Protein AF-0000000085045846 (afdb_homodimer)

Solvent-accessible surface area (backbone atoms only — not comparable to full-atom values): 10739 Å² total; per-residue (Å²): 130,73,56,55,27,43,34,44,36,38,39,37,42,33,79,92,34,42,65,64,50,62,69,42,42,58,58,42,51,53,52,49,38,73,64,53,38,39,78,75,44,44,30,34,39,67,90,41,87,54,28,34,37,40,36,31,31,27,62,23,66,67,47,46,50,53,52,48,50,30,59,40,30,65,86,57,29,84,40,91,58,49,36,77,30,27,50,84,30,23,80,46,46,44,74,47,48,25,33,74,53,87,125,131,75,54,55,28,42,34,44,36,38,38,36,40,32,79,91,33,44,67,66,50,62,69,44,42,59,59,43,51,53,53,47,36,72,63,53,38,41,78,76,45,43,31,35,39,67,88,39,87,54,28,35,36,40,34,30,31,27,61,24,68,68,47,47,51,53,52,49,50,30,59,41,29,66,88,57,28,84,41,91,58,49,36,77,29,27,51,83,30,25,82,48,46,44,74,48,48,25,33,74,52,86,124

Sequence (206 aa):
MTQALDVFIEYKIHEKYVKPYEESMKKIKERVQEMGASDFEWYEAADQPNLYVEMFKVKDYAAYEKIKSLRQDESESLTKDFAAYVAGGSSKVHCWAFKRKMIMTQALDVFIEYKIHEKYVKPYEESMKKIKERVQEMGASDFEWYEAADQPNLYVEMFKVKDYAAYEKIKSLRQDESESLTKDFAAYVAGGSSKVHCWAFKRKMI

Foldseek 3Di:
DFAKKKKKKKFAFPPVCLVVVVVCVVLLVVLLVVLAWAPWDKDDDPVDPRMIMIITMHRHPVSQVVVLCQQLDQVNHSDVCNQVGTDVGSVRIDMDIGGDDDD/DFAKKKKKKKFAFDPVCLVVVVVCVVLLVVLLVVLAWAPWDKDDDPVDPRMIMIITMHRHPVSQVVVLCQQLDQVNHSDVCNQVGTDVGSVRIDMDIGGDDDD

Organism: Alkalihalophilus pseudofirmus (strain ATCC BAA-2126 / JCM 17055 / OF4) (NCBI:txid398511)

pLDDT: mean 91.65, std 9.3, range [49.12, 98.06]

Structure (mmCIF, N/CA/C/O backbone):
data_AF-0000000085045846-model_v1
#
loop_
_entity.id
_entity.type
_entity.pdbx_description
1 polymer 'Uncharacterized protein'
#
loop_
_atom_site.group_PDB
_atom_site.id
_atom_site.type_symbol
_atom_site.label_atom_id
_atom_site.label_alt_id
_atom_site.label_comp_id
_atom_site.label_asym_id
_atom_site.label_entity_id
_atom_site.label_seq_id
_atom_site.pdbx_PDB_ins_code
_atom_site.Cartn_x
_atom_site.Cartn_y
_atom_site.Cartn_z
_atom_site.occupancy
_atom_site.B_iso_or_equiv
_atom_site.auth_seq_id
_atom_site.auth_comp_id
_atom_site.auth_asym_id
_atom_site.auth_atom_id
_atom_site.pdbx_PDB_model_num
ATOM 1 N N . MET A 1 1 ? -22.812 -5.234 -8.352 1 49.12 1 MET A N 1
ATOM 2 C CA . MET A 1 1 ? -21.906 -4.59 -9.289 1 49.12 1 MET A CA 1
ATOM 3 C C . MET A 1 1 ? -20.469 -4.645 -8.773 1 49.12 1 MET A C 1
ATOM 5 O O . MET A 1 1 ? -20.203 -4.336 -7.609 1 49.12 1 MET A O 1
ATOM 9 N N . THR A 1 2 ? -19.656 -5.508 -9.336 1 67.69 2 THR A N 1
ATOM 10 C CA . THR A 1 2 ? -18.328 -5.824 -8.852 1 67.69 2 THR A CA 1
ATOM 11 C C . THR A 1 2 ? -17.422 -4.598 -8.922 1 67.69 2 THR A C 1
ATOM 13 O O . THR A 1 2 ? -17.438 -3.865 -9.914 1 67.69 2 THR A O 1
ATOM 16 N N . GLN A 1 3 ? -17.016 -4.113 -7.789 1 85 3 GLN A N 1
ATOM 17 C CA . GLN A 1 3 ? -16.203 -2.91 -7.758 1 85 3 GLN A CA 1
ATOM 18 C C . GLN A 1 3 ? -14.719 -3.252 -7.918 1 85 3 GLN A C 1
ATOM 20 O O . GLN A 1 3 ? -14.242 -4.234 -7.352 1 85 3 GLN A O 1
ATOM 25 N N . ALA A 1 4 ? -14.148 -2.557 -8.922 1 93.12 4 ALA A N 1
ATOM 26 C CA . ALA A 1 4 ? -12.703 -2.68 -9.117 1 93.12 4 ALA A CA 1
ATOM 27 C C . ALA A 1 4 ? -11.953 -2.426 -7.816 1 93.12 4 ALA A C 1
ATOM 29 O O . ALA A 1 4 ? -12.414 -1.661 -6.965 1 93.12 4 ALA A O 1
ATOM 30 N N . LEU A 1 5 ? -10.844 -3.295 -7.609 1 97.25 5 LEU A N 1
ATOM 31 C CA . LEU A 1 5 ? -10.062 -3.191 -6.383 1 97.25 5 LEU A CA 1
ATOM 32 C C . LEU A 1 5 ? -8.586 -2.971 -6.699 1 97.25 5 LEU A C 1
ATOM 34 O O . LEU A 1 5 ? -8.078 -3.477 -7.703 1 97.25 5 LEU A O 1
ATOM 38 N N . ASP A 1 6 ? -7.996 -2.207 -5.863 1 97.69 6 ASP A N 1
ATOM 39 C CA . ASP A 1 6 ? -6.535 -2.15 -5.855 1 97.69 6 ASP A CA 1
ATOM 40 C C . ASP A 1 6 ? -5.953 -3.133 -4.84 1 97.69 6 ASP A C 1
ATOM 42 O O . ASP A 1 6 ? -6.426 -3.213 -3.705 1 97.69 6 ASP A O 1
ATOM 46 N N . VAL A 1 7 ? -4.984 -3.842 -5.262 1 97.69 7 VAL A N 1
ATOM 47 C CA . VAL A 1 7 ? -4.422 -4.914 -4.445 1 97.69 7 VAL A CA 1
ATOM 48 C C . VAL A 1 7 ? -2.992 -4.562 -4.039 1 97.69 7 VAL A C 1
ATOM 50 O O . VAL A 1 7 ? -2.213 -4.066 -4.855 1 97.69 7 VAL A O 1
ATOM 53 N N . PHE A 1 8 ? -2.721 -4.801 -2.791 1 96.56 8 PHE A N 1
ATOM 54 C CA . PHE A 1 8 ? -1.396 -4.621 -2.205 1 96.56 8 PHE A CA 1
ATOM 55 C C . PHE A 1 8 ? -0.874 -5.934 -1.636 1 96.56 8 PHE A C 1
ATOM 57 O O . PHE A 1 8 ? -1.521 -6.551 -0.787 1 96.56 8 PHE A O 1
ATOM 64 N N . ILE A 1 9 ? 0.311 -6.41 -2.152 1 96.62 9 ILE A N 1
ATOM 65 C CA . ILE A 1 9 ? 0.943 -7.617 -1.63 1 96.62 9 ILE A CA 1
ATOM 66 C C . ILE A 1 9 ? 2.32 -7.273 -1.066 1 96.62 9 ILE A C 1
ATOM 68 O O . ILE A 1 9 ? 3.105 -6.574 -1.71 1 96.62 9 ILE A O 1
ATOM 72 N N . GLU A 1 10 ? 2.607 -7.742 0.093 1 96.75 10 GLU A N 1
ATOM 73 C CA . GLU A 1 10 ? 3.873 -7.465 0.766 1 96.75 10 GLU A CA 1
ATOM 74 C C . GLU A 1 10 ? 4.531 -8.75 1.25 1 96.75 10 GLU A C 1
ATOM 76 O O . GLU A 1 10 ? 3.869 -9.617 1.822 1 96.75 10 GLU A O 1
ATOM 81 N N . TYR A 1 11 ? 5.812 -8.883 1.007 1 96.75 11 TYR A N 1
ATOM 82 C CA . TYR A 1 11 ? 6.582 -10.031 1.473 1 96.75 11 TYR A CA 1
ATOM 83 C C . TYR A 1 11 ? 8.062 -9.695 1.551 1 96.75 11 TYR A C 1
ATOM 85 O O . TYR A 1 11 ? 8.539 -8.781 0.876 1 96.75 11 TYR A O 1
ATOM 93 N N . LYS A 1 12 ? 8.734 -10.492 2.379 1 97.5 12 LYS A N 1
ATOM 94 C CA . LYS A 1 12 ? 10.172 -10.328 2.535 1 97.5 12 LYS A CA 1
ATOM 95 C C . LYS A 1 12 ? 10.938 -11.469 1.859 1 97.5 12 LYS A C 1
ATOM 97 O O . LYS A 1 12 ? 10.555 -12.633 1.974 1 97.5 12 LYS A O 1
ATOM 102 N N . ILE A 1 13 ? 11.961 -11.07 1.13 1 97.25 13 ILE A N 1
ATOM 103 C CA . ILE A 1 13 ? 12.773 -12.055 0.418 1 97.25 13 ILE A CA 1
ATOM 104 C C . ILE A 1 13 ? 14.07 -12.312 1.187 1 97.25 13 ILE A C 1
ATOM 106 O O . ILE A 1 13 ? 14.703 -11.375 1.683 1 97.25 13 ILE A O 1
ATOM 110 N N . HIS A 1 14 ? 14.438 -13.578 1.3 1 97.12 14 HIS A N 1
ATOM 111 C CA . HIS A 1 14 ? 15.742 -13.906 1.851 1 97.12 14 HIS A CA 1
ATOM 112 C C . HIS A 1 14 ? 16.859 -13.234 1.061 1 97.12 14 HIS A C 1
ATOM 114 O O . HIS A 1 14 ? 16.844 -13.242 -0.172 1 97.12 14 HIS A O 1
ATOM 120 N N . GLU A 1 15 ? 17.781 -12.758 1.819 1 97.12 15 GLU A N 1
ATOM 121 C CA . GLU A 1 15 ? 18.875 -12.023 1.205 1 97.12 15 GLU A CA 1
ATOM 122 C C . GLU A 1 15 ? 19.578 -12.852 0.128 1 97.12 15 GLU A C 1
ATOM 124 O O . GLU A 1 15 ? 19.906 -12.344 -0.945 1 97.12 15 GLU A O 1
ATOM 129 N N . LYS A 1 16 ? 19.719 -14.125 0.387 1 96.69 16 LYS A N 1
ATOM 130 C CA . LYS A 1 16 ? 20.469 -14.992 -0.511 1 96.69 16 LYS A CA 1
ATOM 131 C C . LYS A 1 16 ? 19.688 -15.273 -1.789 1 96.69 16 LYS A C 1
ATOM 133 O O . LYS A 1 16 ? 20.25 -15.742 -2.779 1 96.69 16 LYS A O 1
ATOM 138 N N . TYR A 1 17 ? 18.438 -14.938 -1.807 1 96.38 17 TYR A N 1
ATOM 139 C CA . TYR A 1 17 ? 17.625 -15.289 -2.963 1 96.38 17 TYR A CA 1
ATOM 140 C C . TYR A 1 17 ? 17.141 -14.039 -3.691 1 96.38 17 TYR A C 1
ATOM 142 O O . TYR A 1 17 ? 16.328 -14.117 -4.609 1 96.38 17 TYR A O 1
ATOM 150 N N . VAL A 1 18 ? 17.672 -12.883 -3.342 1 96.5 18 VAL A N 1
ATOM 151 C CA . VAL A 1 18 ? 17.219 -11.625 -3.924 1 96.5 18 VAL A CA 1
ATOM 152 C C . VAL A 1 18 ? 17.438 -11.641 -5.434 1 96.5 18 VAL A C 1
ATOM 154 O O . VAL A 1 18 ? 16.531 -11.32 -6.207 1 96.5 18 VAL A O 1
ATOM 157 N N . LYS A 1 19 ? 18.562 -11.992 -5.852 1 96.12 19 LYS A N 1
ATOM 158 C CA . LYS A 1 19 ? 18.906 -11.953 -7.27 1 96.12 19 LYS A CA 1
ATOM 159 C C . LYS A 1 19 ? 18 -12.875 -8.086 1 96.12 19 LYS A C 1
ATOM 161 O O . LYS A 1 19 ? 17.344 -12.438 -9.016 1 96.12 19 LYS A O 1
ATOM 166 N N . PRO A 1 20 ? 17.922 -14.133 -7.734 1 94.75 20 PRO A N 1
ATOM 167 C CA . PRO A 1 20 ? 17.031 -14.984 -8.516 1 94.75 20 PRO A CA 1
ATOM 168 C C . PRO A 1 20 ? 15.562 -14.555 -8.43 1 94.75 20 PRO A C 1
ATOM 170 O O . PRO A 1 20 ? 14.812 -14.711 -9.398 1 94.75 20 PRO A O 1
ATOM 173 N N . TYR A 1 21 ? 15.125 -14.07 -7.312 1 95.5 21 TYR A N 1
ATOM 174 C CA . TYR A 1 21 ? 13.773 -13.555 -7.164 1 95.5 21 TYR A CA 1
ATOM 175 C C . TYR A 1 21 ? 13.516 -12.406 -8.141 1 95.5 21 TYR A C 1
ATOM 177 O O . TYR A 1 21 ? 12.539 -12.43 -8.891 1 95.5 21 TYR A O 1
ATOM 185 N N . GLU A 1 22 ? 14.43 -11.453 -8.117 1 96 22 GLU A N 1
ATOM 186 C CA . GLU A 1 22 ? 14.234 -10.289 -8.977 1 96 22 GLU A CA 1
ATOM 187 C C . GLU A 1 22 ? 14.25 -10.68 -10.453 1 96 22 GLU A C 1
ATOM 189 O O . GLU A 1 22 ? 13.531 -10.094 -11.266 1 96 22 GLU A O 1
ATOM 194 N N . GLU A 1 23 ? 14.977 -11.688 -10.789 1 94.25 23 GLU A N 1
ATOM 195 C CA . GLU A 1 23 ? 15.047 -12.172 -12.164 1 94.25 23 GLU A CA 1
ATOM 196 C C . GLU A 1 23 ? 13.75 -12.867 -12.57 1 94.25 23 GLU A C 1
ATOM 198 O O . GLU A 1 23 ? 13.445 -12.969 -13.758 1 94.25 23 GLU A O 1
ATOM 203 N N . SER A 1 24 ? 13.016 -13.273 -11.609 1 92.56 24 SER A N 1
ATOM 204 C CA . SER A 1 24 ? 11.797 -14.031 -11.883 1 92.56 24 SER A CA 1
ATOM 205 C C . SER A 1 24 ? 10.578 -13.109 -11.938 1 92.56 24 SER A C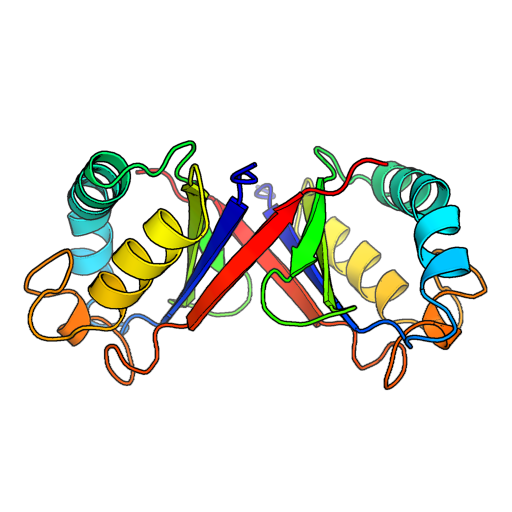 1
ATOM 207 O O . SER A 1 24 ? 9.477 -13.555 -12.273 1 92.56 24 SER A O 1
ATOM 209 N N . MET A 1 25 ? 10.781 -11.812 -11.711 1 94.12 25 MET A N 1
ATOM 210 C CA . MET A 1 25 ? 9.656 -10.898 -11.523 1 94.12 25 MET A CA 1
ATOM 211 C C . MET A 1 25 ? 8.898 -10.695 -12.836 1 94.12 25 MET A C 1
ATOM 213 O O . MET A 1 25 ? 7.68 -10.531 -12.828 1 94.12 25 MET A O 1
ATOM 217 N N . LYS A 1 26 ? 9.648 -10.703 -13.93 1 93.69 26 LYS A N 1
ATOM 218 C CA . LYS A 1 26 ? 8.969 -10.57 -15.219 1 93.69 26 LYS A CA 1
ATOM 219 C C . LYS A 1 26 ? 7.934 -11.672 -15.422 1 93.69 26 LYS A C 1
ATOM 221 O O . LYS A 1 26 ? 6.809 -11.398 -15.844 1 93.69 26 LYS A O 1
ATOM 226 N N . LYS A 1 27 ? 8.336 -12.836 -15.094 1 91.69 27 LYS A N 1
ATOM 227 C CA . LYS A 1 27 ? 7.434 -13.984 -15.211 1 91.69 27 LYS A CA 1
ATOM 228 C C . LYS A 1 27 ? 6.277 -13.875 -14.227 1 91.69 27 LYS A C 1
ATOM 230 O O . LYS A 1 27 ? 5.133 -14.188 -14.562 1 91.69 27 LYS A O 1
ATOM 235 N N . ILE A 1 28 ? 6.555 -13.461 -13.039 1 91.5 28 ILE A N 1
ATOM 236 C CA . ILE A 1 28 ? 5.535 -13.273 -12.016 1 91.5 28 ILE A CA 1
ATOM 237 C C . ILE A 1 28 ? 4.508 -12.25 -12.484 1 91.5 28 ILE A C 1
ATOM 239 O O . ILE A 1 28 ? 3.299 -12.484 -12.398 1 91.5 28 ILE A O 1
ATOM 243 N N . LYS A 1 29 ? 4.988 -11.148 -13.008 1 94.12 29 LYS A N 1
ATOM 244 C CA . LYS A 1 29 ? 4.117 -10.109 -13.539 1 94.12 29 LYS A CA 1
ATOM 245 C C . LYS A 1 29 ? 3.199 -10.656 -14.625 1 94.12 29 LYS A C 1
ATOM 247 O O . LYS A 1 29 ? 1.99 -10.414 -14.602 1 94.12 29 LYS A O 1
ATOM 252 N N . GLU A 1 30 ? 3.775 -11.375 -15.531 1 93.88 30 GLU A N 1
ATOM 253 C CA . GLU A 1 30 ? 3.006 -11.938 -16.641 1 93.88 30 GLU A CA 1
ATOM 254 C C . GLU A 1 30 ? 1.912 -12.875 -16.125 1 93.88 30 GLU A C 1
ATOM 256 O O . GLU A 1 30 ? 0.774 -12.82 -16.609 1 93.88 30 GLU A O 1
ATOM 261 N N . ARG A 1 31 ? 2.223 -13.656 -15.148 1 90.5 31 ARG A N 1
ATOM 262 C CA . ARG A 1 31 ? 1.27 -14.617 -14.609 1 90.5 31 ARG A CA 1
ATOM 263 C C . ARG A 1 31 ? 0.123 -13.914 -13.891 1 90.5 31 ARG A C 1
ATOM 265 O O . ARG A 1 31 ? -1.044 -14.266 -14.086 1 90.5 31 ARG A O 1
ATOM 272 N N . VAL A 1 32 ? 0.463 -12.984 -13.109 1 92.81 32 VAL A N 1
ATOM 273 C CA . VAL A 1 32 ? -0.537 -12.227 -12.367 1 92.81 32 VAL A CA 1
ATOM 274 C C . VAL A 1 32 ? -1.454 -11.484 -13.336 1 92.81 32 VAL A C 1
ATOM 276 O O . VAL A 1 32 ? -2.67 -11.438 -13.141 1 92.81 32 VAL A O 1
ATOM 279 N N . GLN A 1 33 ? -0.924 -10.93 -14.375 1 95.19 33 GLN A N 1
ATOM 280 C CA . GLN A 1 33 ? -1.704 -10.211 -15.383 1 95.19 33 GLN A CA 1
ATOM 281 C C . GLN A 1 33 ? -2.613 -11.164 -16.156 1 95.19 33 GLN A C 1
ATOM 283 O O . GLN A 1 33 ? -3.742 -10.812 -16.5 1 95.19 33 GLN A O 1
ATOM 288 N N . GLU A 1 34 ? -2.084 -12.367 -16.359 1 93.38 34 GLU A N 1
ATOM 289 C CA . GLU A 1 34 ? -2.9 -13.391 -17 1 93.38 34 GLU A CA 1
ATOM 290 C C . GLU A 1 34 ? -4.121 -13.734 -16.156 1 93.38 34 GLU A C 1
ATOM 292 O O . GLU A 1 34 ? -5.16 -14.133 -16.688 1 93.38 34 GLU A O 1
ATOM 297 N N . MET A 1 35 ? -3.998 -13.484 -14.922 1 92.88 35 MET A N 1
ATOM 298 C CA . MET A 1 35 ? -5.07 -13.812 -13.984 1 92.88 35 MET A CA 1
ATOM 299 C C . MET A 1 35 ? -6.043 -12.648 -13.844 1 92.88 35 MET A C 1
ATOM 301 O O . MET A 1 35 ? -6.957 -12.695 -13.016 1 92.88 35 MET A O 1
ATOM 305 N N . GLY A 1 36 ? -5.801 -11.578 -14.555 1 94.5 36 GLY A N 1
ATOM 306 C CA . GLY A 1 36 ? -6.781 -10.508 -14.594 1 94.5 36 GLY A CA 1
ATOM 307 C C . GLY A 1 36 ? -6.309 -9.242 -13.906 1 94.5 36 GLY A C 1
ATOM 308 O O . GLY A 1 36 ? -7.074 -8.289 -13.758 1 94.5 36 GLY A O 1
ATOM 309 N N . ALA A 1 37 ? -5.094 -9.227 -13.516 1 96.69 37 ALA A N 1
ATOM 310 C CA . ALA A 1 37 ? -4.559 -8.016 -12.898 1 96.69 37 ALA A CA 1
ATOM 311 C C . ALA A 1 37 ? -4.129 -7.004 -13.953 1 96.69 37 ALA A C 1
ATOM 313 O O . ALA A 1 37 ? -3.66 -7.383 -15.031 1 96.69 37 ALA A O 1
ATOM 314 N N . SER A 1 38 ? -4.355 -5.758 -13.68 1 97.75 38 SER A N 1
ATOM 315 C CA . SER A 1 38 ? -3.889 -4.664 -14.523 1 97.75 38 SER A CA 1
ATOM 316 C C . SER A 1 38 ? -3.096 -3.643 -13.719 1 97.75 38 SER A C 1
ATOM 318 O O . SER A 1 38 ? -3.148 -3.641 -12.484 1 97.75 38 SER A O 1
ATOM 320 N N . ASP A 1 39 ? -2.227 -2.844 -14.414 1 96.62 39 ASP A N 1
ATOM 321 C CA . ASP A 1 39 ? -1.462 -1.758 -13.805 1 96.62 39 ASP A CA 1
ATOM 322 C C . ASP A 1 39 ? -0.523 -2.285 -12.727 1 96.62 39 ASP A C 1
ATOM 324 O O . ASP A 1 39 ? -0.499 -1.762 -11.609 1 96.62 39 ASP A O 1
ATOM 328 N N . PHE A 1 40 ? 0.208 -3.279 -13.102 1 97.38 40 PHE A N 1
ATOM 329 C CA . PHE A 1 40 ? 1.108 -3.941 -12.172 1 97.38 40 PHE A CA 1
ATOM 330 C C . PHE A 1 40 ? 2.311 -3.061 -11.852 1 97.38 40 PHE A C 1
ATOM 332 O O . PHE A 1 40 ? 2.996 -2.59 -12.766 1 97.38 40 PHE A O 1
ATOM 339 N N . GLU A 1 41 ? 2.529 -2.771 -10.617 1 97.12 41 GLU A N 1
ATOM 340 C CA . GLU A 1 41 ? 3.691 -2.037 -10.125 1 97.12 41 GLU A CA 1
ATOM 341 C C . GLU A 1 41 ? 4.441 -2.842 -9.062 1 97.12 41 GLU A C 1
ATOM 343 O O . GLU A 1 41 ? 3.834 -3.613 -8.32 1 97.12 41 GLU A O 1
ATOM 348 N N . TRP A 1 42 ? 5.707 -2.633 -9.047 1 97.62 42 TRP A N 1
ATOM 349 C CA . TRP A 1 42 ? 6.613 -3.404 -8.203 1 97.62 42 TRP A CA 1
ATOM 350 C C . TRP A 1 42 ? 7.578 -2.486 -7.457 1 97.62 42 TRP A C 1
ATOM 352 O O . TRP A 1 42 ? 8.141 -1.56 -8.047 1 97.62 42 TRP A O 1
ATOM 362 N N . TYR A 1 43 ? 7.656 -2.734 -6.086 1 97.62 43 TYR A N 1
ATOM 363 C CA . TYR A 1 43 ? 8.414 -1.814 -5.242 1 97.62 43 TYR A CA 1
ATOM 364 C C . TYR A 1 43 ? 9.281 -2.574 -4.246 1 97.62 43 TYR A C 1
ATOM 366 O O . TYR A 1 43 ? 9.055 -3.762 -4 1 97.62 43 TYR A O 1
ATOM 374 N N . GLU A 1 44 ? 10.242 -1.891 -3.789 1 97.25 44 GLU A N 1
ATOM 375 C CA . GLU A 1 44 ? 10.984 -2.277 -2.592 1 97.25 44 GLU A CA 1
ATOM 376 C C . GLU A 1 44 ? 10.859 -1.219 -1.499 1 97.25 44 GLU A C 1
ATOM 378 O O . GLU A 1 44 ? 10.93 -0.02 -1.776 1 97.25 44 GLU A O 1
ATOM 383 N N . ALA A 1 45 ? 10.68 -1.68 -0.276 1 96.25 45 ALA A N 1
ATOM 384 C CA . ALA A 1 45 ? 10.555 -0.75 0.844 1 96.25 45 ALA A CA 1
ATOM 385 C C . ALA A 1 45 ? 11.812 0.104 0.99 1 96.25 45 ALA A C 1
ATOM 387 O O . ALA A 1 45 ? 12.93 -0.397 0.844 1 96.25 45 ALA A O 1
ATOM 388 N N . ALA A 1 46 ? 11.578 1.378 1.276 1 94.44 46 ALA A N 1
ATOM 389 C CA . ALA A 1 46 ? 12.695 2.316 1.359 1 94.44 46 ALA A CA 1
ATOM 390 C C . ALA A 1 46 ? 13.523 2.074 2.619 1 94.44 46 ALA A C 1
ATOM 392 O O . ALA A 1 46 ? 14.742 2.238 2.607 1 94.44 46 ALA A O 1
ATOM 393 N N . ASP A 1 47 ? 12.82 1.618 3.729 1 91.88 47 ASP A N 1
ATOM 394 C CA . ASP A 1 47 ? 13.508 1.561 5.016 1 91.88 47 ASP A CA 1
ATOM 395 C C . ASP A 1 47 ? 13.734 0.116 5.453 1 91.88 47 ASP A C 1
ATOM 397 O O . ASP A 1 47 ? 14.289 -0.134 6.527 1 91.88 47 ASP A O 1
ATOM 401 N N . GLN A 1 48 ? 13.266 -0.873 4.688 1 93.12 48 GLN A N 1
ATOM 402 C CA . GLN A 1 48 ? 13.422 -2.285 5.016 1 93.12 48 GLN A CA 1
ATOM 403 C C . GLN A 1 48 ? 13.969 -3.068 3.83 1 93.12 48 GLN A C 1
ATOM 405 O O . GLN A 1 48 ? 13.219 -3.457 2.932 1 93.12 48 GLN A O 1
ATOM 410 N N . PRO A 1 49 ? 15.227 -3.396 3.932 1 94.56 49 PRO A N 1
ATOM 411 C CA . PRO A 1 49 ? 15.828 -4.117 2.811 1 94.56 49 PRO A CA 1
ATOM 412 C C . PRO A 1 49 ? 15.141 -5.453 2.529 1 94.56 49 PRO A C 1
ATOM 414 O O . PRO A 1 49 ? 14.75 -6.16 3.461 1 94.56 49 PRO A O 1
ATOM 417 N N . ASN A 1 50 ? 14.867 -5.77 1.355 1 97.31 50 ASN A N 1
ATOM 418 C CA . ASN A 1 50 ? 14.375 -7.039 0.834 1 97.31 50 ASN A CA 1
ATOM 419 C C . ASN A 1 50 ? 12.883 -7.219 1.111 1 97.31 50 ASN A C 1
ATOM 421 O O . ASN A 1 50 ? 12.352 -8.32 0.972 1 97.31 50 ASN A O 1
ATOM 425 N N . LEU A 1 51 ? 12.312 -6.152 1.584 1 97.94 51 LEU A N 1
ATOM 426 C CA . LEU A 1 51 ? 10.859 -6.133 1.652 1 97.94 51 LEU A CA 1
ATOM 427 C C . LEU A 1 51 ? 10.258 -5.59 0.358 1 97.94 51 LEU A C 1
ATOM 429 O O . LEU A 1 51 ? 10.508 -4.438 -0.011 1 97.94 51 LEU A O 1
ATOM 433 N N . TYR A 1 52 ? 9.453 -6.426 -0.306 1 97.88 52 TYR A N 1
ATOM 434 C CA . TYR A 1 52 ? 8.898 -6.07 -1.606 1 97.88 52 TYR A CA 1
ATOM 435 C C . TYR A 1 52 ? 7.383 -5.926 -1.528 1 97.88 52 TYR A C 1
ATOM 437 O O . TYR A 1 52 ? 6.734 -6.543 -0.681 1 97.88 52 TYR A O 1
ATOM 445 N N . VAL A 1 53 ? 6.98 -5.074 -2.441 1 97.19 53 VAL A N 1
ATOM 446 C CA . VAL A 1 53 ? 5.547 -4.824 -2.543 1 97.19 53 VAL A CA 1
ATOM 447 C C . VAL A 1 53 ? 5.109 -4.895 -4.004 1 97.19 53 VAL A C 1
ATOM 449 O O . VAL A 1 53 ? 5.805 -4.387 -4.891 1 97.19 53 VAL A O 1
ATOM 452 N N . GLU A 1 54 ? 4.012 -5.52 -4.199 1 96.94 54 GLU A N 1
ATOM 453 C CA . GLU A 1 54 ? 3.328 -5.531 -5.488 1 96.94 54 GLU A CA 1
ATOM 454 C C . GLU A 1 54 ? 1.991 -4.801 -5.41 1 96.94 54 GLU A C 1
ATOM 456 O O . GLU A 1 54 ? 1.245 -4.961 -4.441 1 96.94 54 GLU A O 1
ATOM 461 N N . MET A 1 55 ? 1.771 -4.008 -6.453 1 97 55 MET A N 1
ATOM 462 C CA . MET A 1 55 ? 0.485 -3.32 -6.543 1 97 55 MET A CA 1
ATOM 463 C C . MET A 1 55 ? -0.14 -3.51 -7.922 1 97 55 MET A C 1
ATOM 465 O O . MET A 1 55 ? 0.543 -3.387 -8.938 1 97 55 MET A O 1
ATOM 469 N N . PHE A 1 56 ? -1.452 -3.789 -7.949 1 98.06 56 PHE A N 1
ATOM 470 C CA . PHE A 1 56 ? -2.164 -3.936 -9.211 1 98.06 56 PHE A CA 1
ATOM 471 C C . PHE A 1 56 ? -3.67 -3.814 -9.008 1 98.06 56 PHE A C 1
ATOM 473 O O . PHE A 1 56 ? -4.137 -3.686 -7.871 1 98.06 56 PHE A O 1
ATOM 480 N N . LYS A 1 57 ? -4.344 -3.805 -10.102 1 97.88 57 LYS A N 1
ATOM 481 C CA . LYS A 1 57 ? -5.801 -3.684 -10.062 1 97.88 57 LYS A CA 1
ATOM 482 C C . LYS A 1 57 ? -6.473 -4.973 -10.523 1 97.88 57 LYS A C 1
ATOM 484 O O . LYS A 1 57 ? -5.961 -5.668 -11.398 1 97.88 57 LYS A O 1
ATOM 489 N N . VAL A 1 58 ? -7.555 -5.281 -9.906 1 97.81 58 VAL A N 1
ATOM 490 C CA . VAL A 1 58 ? -8.383 -6.398 -10.344 1 97.81 58 VAL A CA 1
ATOM 491 C C . VAL A 1 58 ? -9.828 -5.934 -10.523 1 97.81 58 VAL A C 1
ATOM 493 O O . VAL A 1 58 ? -10.227 -4.906 -9.969 1 97.81 58 VAL A O 1
ATOM 496 N N . LYS A 1 59 ? -10.531 -6.719 -11.258 1 96.12 59 LYS A N 1
ATOM 497 C CA . LYS A 1 59 ? -11.875 -6.305 -11.641 1 96.12 59 LYS A CA 1
ATOM 498 C C . LYS A 1 59 ? -12.859 -6.488 -10.492 1 96.12 59 LYS A C 1
ATOM 500 O O . LYS A 1 59 ? -13.891 -5.812 -10.43 1 96.12 59 LYS A O 1
ATOM 505 N N . ASP A 1 60 ? -12.57 -7.488 -9.594 1 95.44 60 ASP A N 1
ATOM 506 C CA . ASP A 1 60 ? -13.484 -7.754 -8.492 1 95.44 60 ASP A CA 1
ATOM 507 C C . ASP A 1 60 ? -12.805 -8.562 -7.391 1 95.44 60 ASP A C 1
ATOM 509 O O . ASP A 1 60 ? -11.625 -8.906 -7.508 1 95.44 60 ASP A O 1
ATOM 513 N N . TYR A 1 61 ? -13.602 -8.773 -6.324 1 94.88 61 TYR A N 1
ATOM 514 C CA . TYR A 1 61 ? -13.07 -9.445 -5.145 1 94.88 61 TYR A CA 1
ATOM 515 C C . TYR A 1 61 ? -12.711 -10.891 -5.457 1 94.88 61 TYR A C 1
ATOM 517 O O . TYR A 1 61 ? -11.75 -11.438 -4.906 1 94.88 61 TYR A O 1
ATOM 525 N N . ALA A 1 62 ? -13.5 -11.539 -6.32 1 94.69 62 ALA A N 1
ATOM 526 C CA . ALA A 1 62 ? -13.211 -12.922 -6.695 1 94.69 62 ALA A CA 1
ATOM 527 C C . ALA A 1 62 ? -11.836 -13.039 -7.348 1 94.69 62 ALA A C 1
ATOM 529 O O . ALA A 1 62 ? -11.078 -13.961 -7.047 1 94.69 62 ALA A O 1
ATOM 530 N N . ALA A 1 63 ? -11.539 -12.133 -8.219 1 95.06 63 ALA A N 1
ATOM 531 C CA . ALA A 1 63 ? -10.227 -12.102 -8.859 1 95.06 63 ALA A CA 1
ATOM 532 C C . ALA A 1 63 ? -9.117 -11.906 -7.836 1 95.06 63 ALA A C 1
ATOM 534 O O . ALA A 1 63 ? -8.07 -12.562 -7.906 1 95.06 63 ALA A O 1
ATOM 535 N N . TYR A 1 64 ? -9.328 -11.055 -6.887 1 96.12 64 TYR A N 1
ATOM 536 C CA . TYR A 1 64 ? -8.383 -10.812 -5.801 1 96.12 64 TYR A CA 1
ATOM 537 C C . TYR A 1 64 ? -8.125 -12.094 -5.012 1 96.12 64 TYR A C 1
ATOM 539 O O . TYR A 1 64 ? -6.969 -12.461 -4.777 1 96.12 64 TYR A O 1
ATOM 547 N N . GLU A 1 65 ? -9.211 -12.758 -4.676 1 94.31 65 GLU A N 1
ATOM 548 C CA . GLU A 1 65 ? -9.086 -13.969 -3.869 1 94.31 65 GLU A CA 1
ATOM 549 C C . GLU A 1 65 ? -8.305 -15.047 -4.609 1 94.31 65 GLU A C 1
ATOM 551 O O . GLU A 1 65 ? -7.535 -15.797 -3.996 1 94.31 65 GLU A O 1
ATOM 556 N N . LYS A 1 66 ? -8.484 -15.141 -5.836 1 92.69 66 LYS A N 1
ATOM 557 C CA . LYS A 1 66 ? -7.762 -16.125 -6.648 1 92.69 66 LYS A CA 1
ATOM 558 C C . LYS A 1 66 ? -6.262 -15.844 -6.629 1 92.69 66 LYS A C 1
ATOM 560 O O . LYS A 1 66 ? -5.461 -16.766 -6.41 1 92.69 66 LYS A O 1
ATOM 565 N N . ILE A 1 67 ? -5.93 -14.633 -6.828 1 93.44 67 ILE A N 1
ATOM 566 C CA . ILE A 1 67 ? -4.52 -14.266 -6.867 1 93.44 67 ILE A CA 1
ATOM 567 C C . ILE A 1 67 ? -3.906 -14.422 -5.477 1 93.44 67 ILE A C 1
ATOM 569 O O . ILE A 1 67 ? -2.791 -14.93 -5.336 1 93.44 67 ILE A O 1
ATOM 573 N N . LYS A 1 68 ? -4.625 -13.969 -4.469 1 93.06 68 LYS A N 1
ATOM 574 C CA . LYS A 1 68 ? -4.18 -14.117 -3.086 1 93.06 68 LYS A CA 1
ATOM 575 C C . LYS A 1 68 ? -3.883 -15.578 -2.762 1 93.06 68 LYS A C 1
ATOM 577 O O . LYS A 1 68 ? -2.836 -15.898 -2.193 1 93.06 68 LYS A O 1
ATOM 582 N N . SER A 1 69 ? -4.812 -16.406 -3.135 1 91.19 69 SER A N 1
ATOM 583 C CA . SER A 1 69 ? -4.656 -17.828 -2.857 1 91.19 69 SER A CA 1
ATOM 584 C C . SER A 1 69 ? -3.412 -18.391 -3.535 1 91.19 69 SER A C 1
ATOM 586 O O . SER A 1 69 ? -2.676 -19.188 -2.936 1 91.19 69 SER A O 1
ATOM 588 N N . LEU A 1 70 ? -3.111 -17.953 -4.66 1 87.06 70 LEU A N 1
ATOM 589 C CA . LEU A 1 70 ? -1.955 -18.422 -5.414 1 87.06 70 LEU A CA 1
ATOM 590 C C . LEU A 1 70 ? -0.657 -17.938 -4.781 1 87.06 70 LEU A C 1
ATOM 592 O O . LEU A 1 70 ? 0.333 -18.672 -4.734 1 87.06 70 LEU A O 1
ATOM 596 N N . ARG A 1 71 ? -0.684 -16.734 -4.277 1 89.56 71 ARG A N 1
ATOM 597 C CA . ARG A 1 71 ? 0.512 -16.141 -3.68 1 89.56 71 ARG A CA 1
ATOM 598 C C . ARG A 1 71 ? 0.815 -16.781 -2.328 1 89.56 71 ARG A C 1
ATOM 600 O O . ARG A 1 71 ? 1.979 -16.906 -1.941 1 89.56 71 ARG A O 1
ATOM 607 N N . GLN A 1 72 ? -0.18 -17.234 -1.677 1 89.12 72 GLN A N 1
ATOM 608 C CA . GLN A 1 72 ? -0.006 -17.766 -0.327 1 89.12 72 GLN A CA 1
ATOM 609 C C . GLN A 1 72 ? 0.113 -19.281 -0.34 1 89.12 7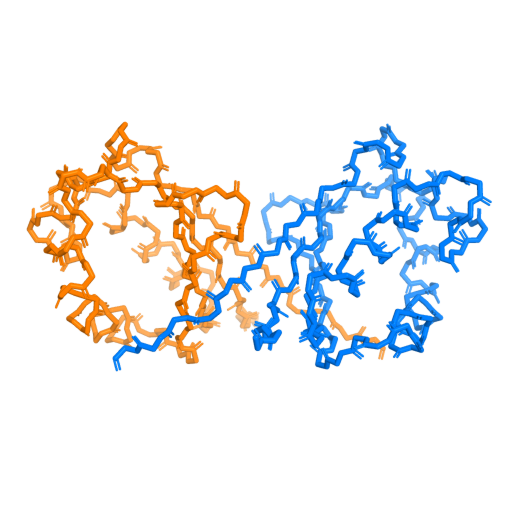2 GLN A C 1
ATOM 611 O O . GLN A 1 72 ? 0.436 -19.906 0.68 1 89.12 72 GLN A O 1
ATOM 616 N N . ASP A 1 73 ? -0.178 -19.828 -1.549 1 80.62 73 ASP A N 1
ATOM 617 C CA . ASP A 1 73 ? -0.103 -21.281 -1.67 1 80.62 73 ASP A CA 1
ATOM 618 C C . ASP A 1 73 ? 1.315 -21.734 -2.014 1 80.62 73 ASP A C 1
ATOM 620 O O . ASP A 1 73 ? 1.875 -21.312 -3.031 1 80.62 73 ASP A O 1
ATOM 624 N N . GLU A 1 74 ? 1.866 -22.594 -1.291 1 71.88 74 GLU A N 1
ATOM 625 C CA . GLU A 1 74 ? 3.227 -23.094 -1.475 1 71.88 74 GLU A CA 1
ATOM 626 C C . GLU A 1 74 ? 3.316 -24.016 -2.688 1 71.88 74 GLU A C 1
ATOM 628 O O . GLU A 1 74 ? 4.359 -24.094 -3.34 1 71.88 74 GLU A O 1
ATOM 633 N N . SER A 1 75 ? 2.266 -24.672 -2.883 1 66.19 75 SER A N 1
ATOM 634 C CA . SER A 1 75 ? 2.277 -25.719 -3.898 1 66.19 75 SER A CA 1
ATOM 635 C C . SER A 1 75 ? 2.021 -25.141 -5.289 1 66.19 75 SER A C 1
ATOM 637 O O . SER A 1 75 ? 2.496 -25.688 -6.289 1 66.19 75 SER A O 1
ATOM 639 N N . GLU A 1 76 ? 1.296 -24.141 -5.363 1 60.91 76 GLU A N 1
ATOM 640 C CA . GLU A 1 76 ? 0.922 -23.547 -6.641 1 60.91 76 GLU A CA 1
ATOM 641 C C . GLU A 1 76 ? 1.541 -22.156 -6.793 1 60.91 76 GLU A C 1
ATOM 643 O O . GLU A 1 76 ? 0.929 -21.266 -7.379 1 60.91 76 GLU A O 1
ATOM 648 N N . SER A 1 77 ? 2.719 -22.016 -6.371 1 61.16 77 SER A N 1
ATOM 649 C CA . SER A 1 77 ? 3.293 -20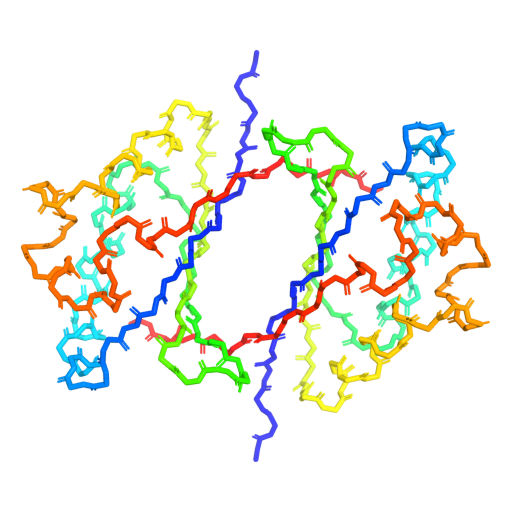.672 -6.398 1 61.16 77 SER A CA 1
ATOM 650 C C . SER A 1 77 ? 3.391 -20.141 -7.824 1 61.16 77 SER A C 1
ATOM 652 O O . SER A 1 77 ? 3.391 -20.922 -8.781 1 61.16 77 SER A O 1
ATOM 654 N N . LEU A 1 78 ? 3.123 -18.844 -8.023 1 63.41 78 LEU A N 1
ATOM 655 C CA . LEU A 1 78 ? 3.201 -18.219 -9.328 1 63.41 78 LEU A CA 1
ATOM 656 C C . LEU A 1 78 ? 4.438 -18.688 -10.086 1 63.41 78 LEU A C 1
ATOM 658 O O . LEU A 1 78 ? 4.406 -18.828 -11.312 1 63.41 78 LEU A O 1
ATOM 662 N N . THR A 1 79 ? 5.453 -18.922 -9.156 1 66.88 79 THR A N 1
ATOM 663 C CA . THR A 1 79 ? 6.652 -19.547 -9.703 1 66.88 79 THR A CA 1
ATOM 664 C C . THR A 1 79 ? 7.176 -20.625 -8.75 1 66.88 79 THR A C 1
ATOM 666 O O . THR A 1 79 ? 6.898 -20.594 -7.551 1 66.88 79 THR A O 1
ATOM 669 N N . LYS A 1 80 ? 7.656 -21.625 -9.25 1 69.81 80 LYS A N 1
ATOM 670 C CA . LYS A 1 80 ? 8.102 -22.812 -8.508 1 69.81 80 LYS A CA 1
ATOM 671 C C . LYS A 1 80 ? 8.977 -22.422 -7.32 1 69.81 80 LYS A C 1
ATOM 673 O O . LYS A 1 80 ? 8.875 -23.016 -6.246 1 69.81 80 LYS A O 1
ATOM 678 N N . ASP A 1 81 ? 9.672 -21.344 -7.363 1 83.06 81 ASP A N 1
ATOM 679 C CA . ASP A 1 81 ? 10.703 -21.094 -6.355 1 83.06 81 ASP A CA 1
ATOM 680 C C . ASP A 1 81 ? 10.328 -19.906 -5.477 1 83.06 81 ASP A C 1
ATOM 682 O O . ASP A 1 81 ? 11.047 -19.578 -4.531 1 83.06 81 ASP A O 1
ATOM 686 N N . PHE A 1 82 ? 9.148 -19.422 -5.668 1 87.88 82 PHE A N 1
ATOM 687 C CA . PHE A 1 82 ? 8.805 -18.203 -4.957 1 87.88 82 PHE A CA 1
ATOM 688 C C . PHE A 1 82 ? 8.703 -18.453 -3.457 1 87.88 82 PHE A C 1
ATOM 690 O O . PHE A 1 82 ? 9.25 -17.703 -2.652 1 87.88 82 PHE A O 1
ATOM 697 N N . ALA A 1 83 ? 8.055 -19.5 -3.121 1 87.81 83 ALA A N 1
ATOM 698 C CA . ALA A 1 83 ? 7.855 -19.812 -1.709 1 87.81 83 ALA A CA 1
ATOM 699 C C . ALA A 1 83 ? 9.188 -19.984 -0.988 1 87.81 83 ALA A C 1
ATOM 701 O O . ALA A 1 83 ? 9.328 -19.594 0.174 1 87.81 83 ALA A O 1
ATOM 702 N N . ALA A 1 84 ? 10.086 -20.5 -1.687 1 89.88 84 ALA A N 1
ATOM 703 C CA . ALA A 1 84 ? 11.406 -20.734 -1.107 1 89.88 84 ALA A CA 1
ATOM 704 C C . ALA A 1 84 ? 12.156 -19.422 -0.911 1 89.88 84 ALA A C 1
ATOM 706 O O . ALA A 1 84 ? 13.023 -19.312 -0.04 1 89.88 84 ALA A O 1
ATOM 707 N N . TYR A 1 85 ? 11.82 -18.406 -1.723 1 94 85 TYR A N 1
ATOM 708 C CA . TYR A 1 85 ? 12.508 -17.125 -1.673 1 94 85 TYR A CA 1
ATOM 709 C C . TYR A 1 85 ? 12 -16.281 -0.512 1 94 85 TYR A C 1
ATOM 711 O O . TYR A 1 85 ? 12.734 -15.438 0.021 1 94 85 TYR A O 1
ATOM 719 N N . VAL A 1 86 ? 10.766 -16.547 -0.09 1 94.69 86 VAL A N 1
ATOM 720 C CA . VAL A 1 86 ? 10.102 -15.688 0.885 1 94.69 86 VAL A CA 1
ATOM 721 C C . VAL A 1 86 ? 10.57 -16.047 2.293 1 94.69 86 VAL A C 1
ATOM 723 O O . VAL A 1 86 ? 10.492 -17.203 2.701 1 94.69 86 VAL A O 1
ATOM 726 N N . ALA A 1 87 ? 11.078 -15.016 2.998 1 95.81 87 ALA A N 1
ATOM 727 C CA . ALA A 1 87 ? 11.43 -15.203 4.402 1 95.81 87 ALA A CA 1
ATOM 728 C C . ALA A 1 87 ? 10.195 -15.516 5.242 1 95.81 87 ALA A C 1
ATOM 730 O O . ALA A 1 87 ? 9.258 -14.711 5.305 1 95.81 87 ALA A O 1
ATOM 731 N N . GLY A 1 88 ? 10.164 -16.734 5.887 1 92.75 88 GLY A N 1
ATOM 732 C CA . GLY A 1 88 ? 9.023 -17.141 6.691 1 92.75 88 GLY A CA 1
ATOM 733 C C . GLY A 1 88 ? 8.016 -17.969 5.918 1 92.75 88 GLY A C 1
ATOM 734 O O . GLY A 1 88 ? 7.039 -18.453 6.492 1 92.75 88 GLY A O 1
ATOM 735 N N . GLY A 1 89 ? 8.258 -18.109 4.602 1 89.75 89 GLY A N 1
ATOM 736 C CA . GLY A 1 89 ? 7.375 -18.922 3.783 1 89.75 89 GLY A CA 1
ATOM 737 C C . GLY A 1 89 ? 6.176 -18.156 3.256 1 89.75 89 GLY A C 1
ATOM 738 O O . GLY A 1 89 ? 6.02 -16.969 3.539 1 89.75 89 GLY A O 1
ATOM 739 N N . SER A 1 90 ? 5.336 -18.812 2.479 1 88 90 SER A N 1
ATOM 740 C CA . SER A 1 90 ? 4.215 -18.188 1.781 1 88 90 SER A CA 1
ATOM 741 C C . SER A 1 90 ? 3.184 -17.641 2.766 1 88 90 SER A C 1
ATOM 743 O O . SER A 1 90 ? 2.41 -16.734 2.43 1 88 90 SER A O 1
ATOM 745 N N . SER A 1 91 ? 3.195 -18.188 3.943 1 88.06 91 SER A N 1
ATOM 746 C CA . SER A 1 91 ? 2.266 -17.719 4.961 1 88.06 91 SER A CA 1
ATOM 747 C C . SER A 1 91 ? 2.617 -16.297 5.41 1 88.06 91 SER A C 1
ATOM 749 O O . SER A 1 91 ? 1.814 -15.633 6.07 1 88.06 91 SER A O 1
ATOM 751 N N . LYS A 1 92 ? 3.76 -15.867 4.988 1 93.19 92 LYS A N 1
ATOM 752 C CA . LYS A 1 92 ? 4.199 -14.523 5.375 1 93.19 92 LYS A CA 1
ATOM 753 C C . LYS A 1 92 ? 3.984 -13.531 4.238 1 93.19 92 LYS A C 1
ATOM 755 O O . LYS A 1 92 ? 4.465 -12.398 4.305 1 93.19 92 LYS A O 1
ATOM 760 N N . VAL A 1 93 ? 3.293 -14.016 3.227 1 94.38 93 VAL A N 1
ATOM 761 C CA . VAL A 1 93 ? 2.85 -13.109 2.174 1 94.38 93 VAL A CA 1
ATOM 762 C C . VAL A 1 93 ? 1.55 -12.43 2.592 1 94.38 93 VAL A C 1
ATOM 764 O O . VAL A 1 93 ? 0.52 -13.086 2.75 1 94.38 93 VAL A O 1
ATOM 767 N N . HIS A 1 94 ? 1.607 -11.148 2.758 1 95 94 HIS A N 1
ATOM 768 C CA . HIS A 1 94 ? 0.437 -10.391 3.188 1 95 94 HIS A CA 1
ATOM 769 C C . HIS A 1 94 ? -0.264 -9.734 2.002 1 95 94 HIS A C 1
ATOM 771 O O . HIS A 1 94 ? 0.383 -9.102 1.163 1 95 94 HIS A O 1
ATOM 777 N N . CYS A 1 95 ? -1.521 -9.945 1.951 1 96.25 95 CYS A N 1
ATOM 778 C CA . CYS A 1 95 ? -2.316 -9.43 0.841 1 96.25 95 CYS A CA 1
ATOM 779 C C . CYS A 1 95 ? -3.49 -8.602 1.348 1 96.25 95 CYS A C 1
ATOM 781 O O . CYS A 1 95 ? -4.207 -9.023 2.256 1 96.25 95 CYS A O 1
ATOM 783 N N . TRP A 1 96 ? -3.674 -7.473 0.663 1 95.44 96 TRP A N 1
ATOM 784 C CA . TRP A 1 96 ? -4.793 -6.598 0.982 1 95.44 96 TRP A CA 1
ATOM 785 C C . TRP A 1 96 ? -5.465 -6.086 -0.289 1 95.44 96 TRP A C 1
ATOM 787 O O . TRP A 1 96 ? -4.809 -5.914 -1.319 1 95.44 96 TRP A O 1
ATOM 797 N N . ALA A 1 97 ? -6.656 -5.902 -0.187 1 97.38 97 ALA A N 1
ATOM 798 C CA . ALA A 1 97 ? -7.43 -5.289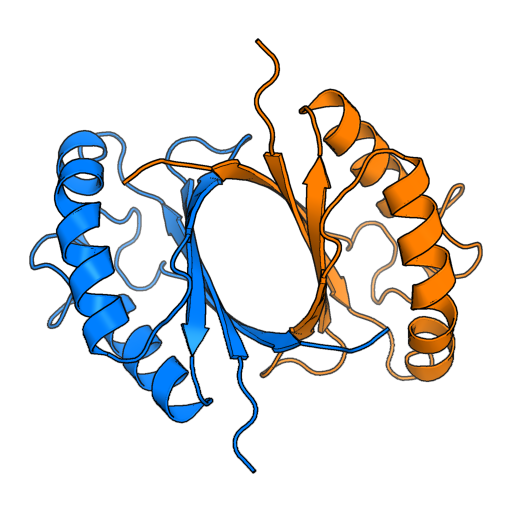 -1.265 1 97.38 97 ALA A CA 1
ATOM 799 C C . ALA A 1 97 ? -8.156 -4.043 -0.776 1 97.38 97 ALA A C 1
ATOM 801 O O . ALA A 1 97 ? -8.656 -4.008 0.351 1 97.38 97 ALA A O 1
ATOM 802 N N . PHE A 1 98 ? -8.219 -3.105 -1.677 1 97.06 98 PHE A N 1
ATOM 803 C CA . PHE A 1 98 ? -8.781 -1.816 -1.302 1 97.06 98 PHE A CA 1
ATOM 804 C C . PHE A 1 98 ? -9.758 -1.321 -2.367 1 97.06 98 PHE A C 1
ATOM 806 O O . PHE A 1 98 ? -9.547 -1.55 -3.561 1 97.06 98 PHE A O 1
ATOM 813 N N . LYS A 1 99 ? -10.805 -0.636 -1.848 1 96.44 99 LYS A N 1
ATOM 814 C CA . LYS A 1 99 ? -11.742 0.058 -2.727 1 96.44 99 LYS A CA 1
ATOM 815 C C . LYS A 1 99 ? -11.359 1.525 -2.889 1 96.44 99 LYS A C 1
ATOM 817 O O . LYS A 1 99 ? -11.141 2.229 -1.9 1 96.44 99 LYS A O 1
ATOM 822 N N . ARG A 1 100 ? -11.25 1.913 -4.125 1 94.94 100 ARG A N 1
ATOM 823 C CA . ARG A 1 100 ? -10.922 3.312 -4.379 1 94.94 100 ARG A CA 1
ATOM 824 C C . ARG A 1 100 ? -12.078 4.227 -3.994 1 94.94 100 ARG A C 1
ATOM 826 O O . ARG A 1 100 ? -13.234 3.943 -4.32 1 94.94 100 ARG A O 1
ATOM 833 N N . LYS A 1 101 ? -11.688 5.266 -3.307 1 94.75 101 LYS A N 1
ATOM 834 C CA . LYS A 1 101 ? -12.688 6.262 -2.928 1 94.75 101 LYS A CA 1
ATOM 835 C C . LYS A 1 101 ? -12.539 7.531 -3.764 1 94.75 101 LYS A C 1
ATOM 837 O O . LYS A 1 101 ? -11.445 7.84 -4.25 1 94.75 101 LYS A O 1
ATOM 842 N N . MET A 1 102 ? -13.633 8.125 -4 1 91.25 102 MET A N 1
ATOM 843 C CA . MET A 1 102 ? -13.625 9.406 -4.707 1 91.25 102 MET A CA 1
ATOM 844 C C . MET A 1 102 ? -13.617 10.57 -3.727 1 91.25 102 MET A C 1
ATOM 846 O O . MET A 1 102 ? -14.273 10.523 -2.688 1 91.25 102 MET A O 1
ATOM 850 N N . ILE A 1 103 ? -12.82 11.586 -4.105 1 91.5 103 ILE A N 1
ATOM 851 C CA . ILE A 1 103 ? -12.734 12.766 -3.248 1 91.5 103 ILE A CA 1
ATOM 852 C C . ILE A 1 103 ? -13.641 13.867 -3.801 1 91.5 103 ILE A C 1
ATOM 854 O O . ILE A 1 103 ? -13.641 14.133 -5.004 1 91.5 103 ILE A O 1
ATOM 858 N N . MET B 1 1 ? 21.297 11.359 -5.766 1 49.66 1 MET B N 1
ATOM 859 C CA . MET B 1 1 ? 20.172 11.578 -6.668 1 49.66 1 MET B CA 1
ATOM 860 C C . MET B 1 1 ? 18.875 11.133 -6.023 1 49.66 1 MET B C 1
ATOM 862 O O . MET B 1 1 ? 18.797 10.047 -5.438 1 49.66 1 MET B O 1
ATOM 866 N N . THR B 1 2 ? 18.047 12.094 -5.621 1 67.56 2 THR B N 1
ATOM 867 C CA . THR B 1 2 ? 16.844 11.859 -4.844 1 67.56 2 THR B CA 1
ATOM 868 C C . THR B 1 2 ? 15.852 11.008 -5.625 1 67.56 2 THR B C 1
ATOM 870 O O . THR B 1 2 ? 15.625 11.234 -6.816 1 67.56 2 THR B O 1
ATOM 873 N N . GLN B 1 3 ? 15.641 9.805 -5.172 1 85.31 3 GLN B N 1
ATOM 874 C CA . GLN B 1 3 ? 14.734 8.914 -5.891 1 85.31 3 GLN B CA 1
ATOM 875 C C . GLN B 1 3 ? 13.289 9.109 -5.441 1 85.31 3 GLN B C 1
ATOM 877 O O . GLN B 1 3 ? 13.023 9.258 -4.25 1 85.31 3 GLN B O 1
ATOM 882 N N . ALA B 1 4 ? 12.461 9.359 -6.492 1 93 4 ALA B N 1
ATOM 883 C CA . ALA B 1 4 ? 11.023 9.453 -6.238 1 93 4 ALA B CA 1
ATOM 884 C C . ALA B 1 4 ? 10.523 8.227 -5.484 1 93 4 ALA B C 1
ATOM 886 O O . ALA B 1 4 ? 11.062 7.129 -5.637 1 93 4 ALA B O 1
ATOM 887 N N . LEU B 1 5 ? 9.562 8.516 -4.477 1 97.25 5 LEU B N 1
ATOM 888 C CA . LEU B 1 5 ? 9.023 7.441 -3.65 1 97.25 5 LEU B CA 1
ATOM 889 C C . LEU B 1 5 ? 7.504 7.41 -3.721 1 97.25 5 LEU B C 1
ATOM 891 O O . LEU B 1 5 ? 6.859 8.453 -3.85 1 97.25 5 LEU B O 1
ATOM 895 N N . ASP B 1 6 ? 7.027 6.223 -3.672 1 97.69 6 ASP B N 1
ATOM 896 C CA . ASP B 1 6 ? 5.602 6.043 -3.426 1 97.69 6 ASP B CA 1
ATOM 897 C C . ASP B 1 6 ? 5.32 5.84 -1.938 1 97.69 6 ASP B C 1
ATOM 899 O O . ASP B 1 6 ? 6.012 5.066 -1.272 1 97.69 6 ASP B O 1
ATOM 903 N N . VAL B 1 7 ? 4.352 6.543 -1.461 1 97.69 7 VAL B N 1
ATOM 904 C CA . VAL B 1 7 ? 4.062 6.547 -0.031 1 97.69 7 VAL B CA 1
ATOM 905 C C . VAL B 1 7 ? 2.713 5.879 0.227 1 97.69 7 VAL B C 1
ATOM 907 O O . VAL B 1 7 ? 1.747 6.117 -0.502 1 97.69 7 VAL B O 1
ATOM 910 N N . PHE B 1 8 ? 2.713 5.059 1.229 1 96.5 8 PHE B N 1
ATOM 911 C CA . PHE B 1 8 ? 1.52 4.371 1.709 1 96.5 8 PHE B CA 1
ATOM 912 C C . PHE B 1 8 ? 1.239 4.723 3.164 1 96.5 8 PHE B C 1
ATOM 914 O O . PHE B 1 8 ? 2.096 4.535 4.031 1 96.5 8 PHE B O 1
ATOM 921 N N . ILE B 1 9 ? 0.026 5.316 3.439 1 96.69 9 ILE B N 1
ATOM 922 C CA . ILE B 1 9 ? -0.38 5.629 4.805 1 96.69 9 ILE B CA 1
ATOM 923 C C . ILE B 1 9 ? -1.645 4.848 5.16 1 96.69 9 ILE B C 1
ATOM 925 O O . ILE B 1 9 ? -2.596 4.809 4.375 1 96.69 9 ILE B O 1
ATOM 929 N N . GLU B 1 10 ? -1.662 4.238 6.285 1 96.75 10 GLU B N 1
ATOM 930 C CA . GLU B 1 10 ? -2.791 3.428 6.734 1 96.75 10 GLU B CA 1
ATOM 931 C C . GLU B 1 10 ? -3.223 3.82 8.148 1 96.75 10 GLU B C 1
ATOM 933 O O . GLU B 1 10 ? -2.385 4.004 9.031 1 96.75 10 GLU B O 1
ATOM 938 N N . TYR B 1 11 ? -4.508 3.979 8.344 1 96.75 11 TYR B N 1
ATOM 939 C CA . TYR B 1 11 ? -5.062 4.285 9.664 1 96.75 11 TYR B CA 1
ATOM 940 C C . TYR B 1 11 ? -6.527 3.869 9.742 1 96.75 11 TYR B C 1
ATOM 942 O O . TYR B 1 11 ? -7.203 3.75 8.719 1 96.75 11 TYR B O 1
ATOM 950 N N . LYS B 1 12 ? -6.949 3.693 10.992 1 97.5 12 LYS B N 1
ATOM 951 C CA . LYS B 1 12 ? -8.344 3.336 11.242 1 97.5 12 LYS B CA 1
ATOM 952 C C . LYS B 1 12 ? -9.117 4.508 11.836 1 97.5 12 LYS B C 1
ATOM 954 O O . LYS B 1 12 ? -8.609 5.203 12.719 1 97.5 12 LYS B O 1
ATOM 959 N N . ILE B 1 13 ? -10.297 4.707 11.289 1 97.25 13 ILE B N 1
ATOM 960 C CA . ILE B 1 13 ? -11.141 5.801 11.758 1 97.25 13 ILE B CA 1
ATOM 961 C C . ILE B 1 13 ? -12.227 5.258 12.688 1 97.25 13 ILE B C 1
ATOM 963 O O . ILE B 1 13 ? -12.836 4.223 12.398 1 97.25 13 ILE B O 1
ATOM 967 N N . HIS B 1 14 ? -12.453 5.957 13.789 1 97.12 14 HIS B N 1
ATOM 968 C CA . HIS B 1 14 ? -13.594 5.629 14.633 1 97.12 14 HIS B CA 1
ATOM 969 C C . HIS B 1 14 ? -14.898 5.695 13.852 1 97.12 14 HIS B C 1
ATOM 971 O O . HIS B 1 14 ? -15.125 6.641 13.094 1 97.12 14 HIS B O 1
ATOM 977 N N . GLU B 1 15 ? -15.695 4.727 14.133 1 97.12 15 GLU B N 1
ATOM 978 C CA . GLU B 1 15 ? -16.953 4.621 13.406 1 97.12 15 GLU B CA 1
ATOM 979 C C . GLU B 1 15 ? -17.766 5.91 13.508 1 97.12 15 GLU B C 1
ATOM 981 O O . GLU B 1 15 ? -18.328 6.375 12.523 1 97.12 15 GLU B O 1
ATOM 986 N N . LYS B 1 16 ? -17.75 6.508 14.656 1 96.62 16 LYS B N 1
ATOM 987 C CA . LYS B 1 16 ? -18.578 7.684 14.914 1 96.62 16 LYS B CA 1
ATOM 988 C C . LYS B 1 16 ? -18.031 8.906 14.188 1 96.62 16 LYS B C 1
ATOM 990 O O . LYS B 1 16 ? -18.734 9.914 14.039 1 96.62 16 LYS B O 1
ATOM 995 N N . TYR B 1 17 ? -16.844 8.82 13.68 1 96.44 17 TYR B N 1
ATOM 996 C CA . TYR B 1 17 ? -16.234 10.008 13.078 1 96.44 17 TYR B CA 1
ATOM 997 C C . TYR B 1 17 ? -16.031 9.805 11.578 1 96.44 17 TYR B C 1
ATOM 999 O O . TYR B 1 17 ? -15.391 10.633 10.922 1 96.44 17 TYR B O 1
ATOM 1007 N N . VAL B 1 18 ? -16.578 8.742 11.023 1 96.5 18 VAL B N 1
ATOM 1008 C CA . VAL B 1 18 ? -16.344 8.422 9.617 1 96.5 18 VAL B CA 1
ATOM 1009 C C . VAL B 1 18 ? -16.875 9.562 8.742 1 96.5 18 VAL B C 1
ATOM 1011 O O . VAL B 1 18 ? -16.172 10.031 7.84 1 96.5 18 VAL B O 1
ATOM 1014 N N . LYS B 1 19 ? -18 10.016 8.977 1 96.19 19 LYS B N 1
ATOM 1015 C CA . LYS B 1 19 ? -18.625 11.039 8.133 1 96.19 19 LYS B CA 1
ATOM 1016 C C . LYS B 1 19 ? -17.812 12.328 8.164 1 96.19 19 LYS B C 1
ATOM 1018 O O . LYS B 1 19 ? -17.391 12.82 7.113 1 96.19 19 LYS B O 1
ATOM 1023 N N . PRO B 1 20 ? -17.547 12.875 9.32 1 94.81 20 PRO B N 1
ATOM 1024 C CA . PRO B 1 20 ? -16.75 14.102 9.312 1 94.81 20 PRO B CA 1
ATOM 1025 C C . PRO B 1 20 ? -15.344 13.891 8.758 1 94.81 20 PRO B C 1
ATOM 1027 O O . PRO B 1 20 ? -14.781 14.797 8.133 1 94.81 20 PRO B O 1
ATOM 1030 N N . TYR B 1 21 ? -14.75 12.773 8.992 1 95.56 21 TYR B N 1
ATOM 1031 C CA . TYR B 1 21 ? -13.445 12.445 8.422 1 95.56 21 TYR B CA 1
ATOM 1032 C C . TYR B 1 21 ? -13.492 12.484 6.898 1 95.56 21 TYR B C 1
ATOM 1034 O O . TYR B 1 21 ? -12.68 13.164 6.262 1 95.56 21 TYR B O 1
ATOM 1042 N N . GLU B 1 22 ? -14.477 11.773 6.359 1 96 22 GLU B N 1
ATOM 1043 C CA . GLU B 1 22 ? -14.555 11.711 4.902 1 96 22 GLU B CA 1
ATOM 1044 C C . GLU B 1 22 ? -14.82 13.086 4.301 1 96 22 GLU B C 1
ATOM 1046 O O . GLU B 1 22 ? -14.336 13.391 3.211 1 96 22 GLU B O 1
ATOM 1051 N N . GLU B 1 23 ? -15.5 13.914 5 1 94.25 23 GLU B N 1
ATOM 1052 C CA . GLU B 1 23 ? -15.789 15.266 4.539 1 94.25 23 GLU B CA 1
ATOM 1053 C C . GLU B 1 23 ? -14.539 16.141 4.57 1 94.25 23 GLU B C 1
ATOM 1055 O O . GLU B 1 23 ? -14.453 17.141 3.855 1 94.25 23 GLU B O 1
ATOM 1060 N N . SER B 1 24 ? -13.594 15.742 5.32 1 92.56 24 SER B N 1
ATOM 1061 C CA . SER B 1 24 ? -12.391 16.547 5.496 1 92.56 24 SER B CA 1
ATOM 1062 C C . SER B 1 24 ? -11.297 16.109 4.527 1 92.56 24 SER B C 1
ATOM 1064 O O . SER B 1 24 ? -10.242 16.75 4.445 1 92.56 24 SER B O 1
ATOM 1066 N N . MET B 1 25 ? -11.555 15.086 3.725 1 94.12 25 MET B N 1
ATOM 1067 C CA . MET B 1 25 ? -10.508 14.469 2.92 1 94.12 25 MET B CA 1
ATOM 1068 C C . MET B 1 25 ? -10.039 15.406 1.816 1 94.12 25 MET B C 1
ATOM 1070 O O . MET B 1 25 ? -8.859 15.406 1.454 1 94.12 25 MET B O 1
ATOM 1074 N N . LYS B 1 26 ? -10.984 16.188 1.294 1 93.62 26 LYS B N 1
ATOM 1075 C CA . LYS B 1 26 ? -10.586 17.156 0.267 1 93.62 26 LYS B CA 1
ATOM 1076 C C . LYS B 1 26 ? -9.516 18.094 0.786 1 93.62 26 LYS B C 1
ATOM 1078 O O . LYS B 1 26 ? -8.523 18.359 0.101 1 93.62 26 LYS B O 1
ATOM 1083 N N . LYS B 1 27 ? -9.719 18.562 1.955 1 91.69 27 LYS B N 1
ATOM 1084 C CA . LYS B 1 27 ? -8.758 19.469 2.582 1 91.69 27 LYS B CA 1
ATOM 1085 C C . LYS B 1 27 ? -7.449 18.75 2.883 1 91.69 27 LYS B C 1
ATOM 1087 O O . LYS B 1 27 ? -6.367 19.312 2.695 1 91.69 27 LYS B O 1
ATOM 1092 N N . ILE B 1 28 ? -7.535 17.547 3.35 1 91.62 28 ILE B N 1
ATOM 1093 C CA . ILE B 1 28 ? -6.359 16.734 3.641 1 91.62 28 ILE B CA 1
ATOM 1094 C C . ILE B 1 28 ? -5.543 16.547 2.367 1 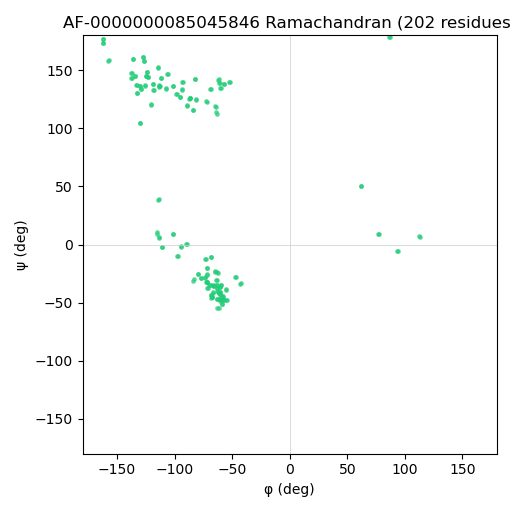91.62 28 ILE B C 1
ATOM 1096 O O . ILE B 1 28 ? -4.324 16.734 2.367 1 91.62 28 ILE B O 1
ATOM 1100 N N . LYS B 1 29 ? -6.211 16.203 1.296 1 94.19 29 LYS B N 1
ATOM 1101 C CA . LYS B 1 29 ? -5.559 16.016 0.001 1 94.19 29 LYS B CA 1
ATOM 1102 C C . LYS B 1 29 ? -4.824 17.297 -0.422 1 94.19 29 LYS B C 1
ATOM 1104 O O . LYS B 1 29 ? -3.662 17.234 -0.83 1 94.19 29 LYS B O 1
ATOM 1109 N N . GLU B 1 30 ? -5.504 18.375 -0.318 1 93.88 30 GLU B N 1
ATOM 1110 C CA . GLU B 1 30 ? -4.914 19.656 -0.719 1 93.88 30 GLU B CA 1
ATOM 1111 C C . GLU B 1 30 ? -3.662 19.969 0.097 1 93.88 30 GLU B C 1
ATOM 1113 O O . GLU B 1 30 ? -2.646 20.391 -0.454 1 93.88 30 GLU B O 1
ATOM 1118 N N . ARG B 1 31 ? -3.709 19.688 1.364 1 90.56 31 ARG B N 1
ATOM 1119 C CA . ARG B 1 31 ? -2.586 19.969 2.252 1 90.56 31 ARG B CA 1
ATOM 1120 C C . ARG B 1 31 ? -1.391 19.078 1.927 1 90.56 31 ARG B C 1
ATOM 1122 O O . ARG B 1 31 ? -0.257 19.562 1.851 1 90.56 31 ARG B O 1
ATOM 1129 N N . VAL B 1 32 ? -1.646 17.859 1.747 1 92.81 32 VAL B N 1
ATOM 1130 C CA . VAL B 1 32 ? -0.592 16.906 1.433 1 92.81 32 VAL B CA 1
ATOM 1131 C C . VAL B 1 32 ? 0.045 17.266 0.091 1 92.81 32 VAL B C 1
ATOM 1133 O O . VAL B 1 32 ? 1.267 17.188 -0.062 1 92.81 32 VAL B O 1
ATOM 1136 N N 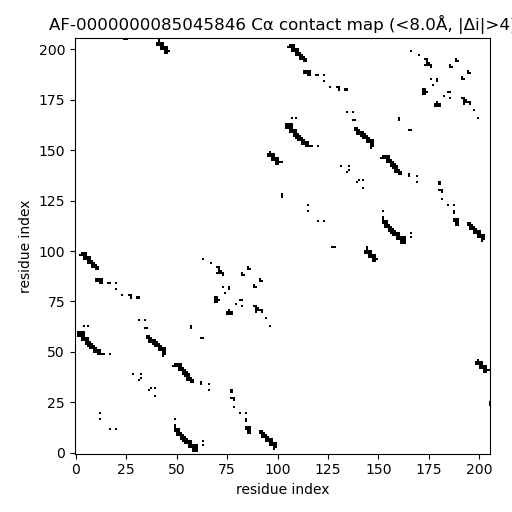. GLN B 1 33 ? -0.727 17.656 -0.854 1 95.19 33 GLN B N 1
ATOM 1137 C CA . GLN B 1 33 ? -0.227 18.047 -2.17 1 95.19 33 GLN B CA 1
ATOM 1138 C C . GLN B 1 33 ? 0.6 19.312 -2.094 1 95.19 33 GLN B C 1
ATOM 1140 O O . GLN B 1 33 ? 1.604 19.453 -2.797 1 95.19 33 GLN B O 1
ATOM 1145 N N . GLU B 1 34 ? 0.161 20.188 -1.212 1 93.38 34 GLU B N 1
ATOM 1146 C CA . GLU B 1 34 ? 0.928 21.406 -0.983 1 93.38 34 GLU B CA 1
ATOM 1147 C C . GLU B 1 34 ? 2.318 21.094 -0.437 1 93.38 34 GLU B C 1
ATOM 1149 O O . GLU B 1 34 ? 3.266 21.859 -0.659 1 93.38 34 GLU B O 1
ATOM 1154 N N . MET B 1 35 ? 2.404 20 0.163 1 92.81 35 MET B N 1
ATOM 1155 C CA . MET B 1 35 ? 3.664 19.594 0.779 1 92.81 35 MET B CA 1
ATOM 1156 C C . MET B 1 35 ? 4.531 18.828 -0.214 1 92.81 35 MET B C 1
ATOM 1158 O O . MET B 1 35 ? 5.59 18.312 0.15 1 92.81 35 MET B O 1
ATOM 1162 N N . GLY B 1 36 ? 4.047 18.656 -1.416 1 94.5 36 GLY B N 1
ATOM 1163 C CA . GLY B 1 36 ? 4.902 18.094 -2.445 1 94.5 36 GLY B CA 1
ATOM 1164 C C . GLY B 1 36 ? 4.449 16.719 -2.902 1 94.5 36 GLY B C 1
ATOM 1165 O O . GLY B 1 36 ? 5.137 16.062 -3.688 1 94.5 36 GLY B O 1
ATOM 1166 N N . ALA B 1 37 ? 3.342 16.297 -2.434 1 96.69 37 ALA B N 1
ATOM 1167 C CA . ALA B 1 37 ? 2.824 15 -2.875 1 96.69 37 ALA B CA 1
ATOM 1168 C C . ALA B 1 37 ? 2.102 15.125 -4.215 1 96.69 37 ALA B C 1
ATOM 1170 O O . ALA B 1 37 ? 1.471 16.141 -4.492 1 96.69 37 ALA B O 1
ATOM 1171 N N . SER B 1 38 ? 2.266 14.133 -5.047 1 97.75 38 SER B N 1
ATOM 1172 C CA . SER B 1 38 ? 1.542 14.039 -6.312 1 97.75 38 SER B CA 1
ATOM 1173 C C . SER B 1 38 ? 0.834 12.695 -6.449 1 97.75 38 SER B C 1
ATOM 1175 O O . SER B 1 38 ? 1.124 11.758 -5.707 1 97.75 38 SER B O 1
ATOM 1177 N N . ASP B 1 39 ? -0.227 12.648 -7.316 1 96.62 39 ASP B N 1
ATOM 1178 C CA . ASP B 1 39 ? -0.953 11.414 -7.629 1 96.62 39 ASP B CA 1
ATOM 1179 C C . ASP B 1 39 ? -1.61 10.836 -6.379 1 96.62 39 ASP B C 1
ATOM 1181 O O . ASP B 1 39 ? -1.464 9.648 -6.09 1 96.62 39 ASP B O 1
ATOM 1185 N N . PHE B 1 40 ? -2.309 11.688 -5.707 1 97.31 40 PHE B N 1
ATOM 1186 C CA . PHE B 1 40 ? -2.943 11.312 -4.449 1 97.31 40 PHE B CA 1
ATOM 1187 C C . PHE B 1 40 ? -4.141 10.398 -4.695 1 97.31 40 PHE B C 1
ATOM 1189 O O . PHE B 1 40 ? -5.027 10.734 -5.484 1 97.31 40 PHE B O 1
ATOM 1196 N N . GLU B 1 41 ? -4.141 9.25 -4.105 1 97.06 41 GLU B N 1
ATOM 1197 C CA . GLU B 1 41 ? -5.246 8.297 -4.137 1 97.06 41 GLU B CA 1
ATOM 1198 C C . GLU B 1 41 ? -5.699 7.93 -2.725 1 97.06 41 GLU B C 1
ATOM 1200 O O . GLU B 1 41 ? -4.887 7.906 -1.795 1 97.06 41 GLU B O 1
ATOM 1205 N N . TRP B 1 42 ? -6.945 7.664 -2.629 1 97.62 42 TRP B N 1
ATOM 1206 C CA . TRP B 1 42 ? -7.594 7.426 -1.344 1 97.62 42 TRP B CA 1
ATOM 1207 C C . TRP B 1 42 ? -8.469 6.18 -1.398 1 97.62 42 TRP B C 1
ATOM 1209 O O . TRP B 1 42 ? -9.219 5.984 -2.357 1 97.62 42 TRP B O 1
ATOM 1219 N N . TYR B 1 43 ? -8.25 5.289 -0.355 1 97.62 43 TYR B N 1
ATOM 1220 C CA . TYR B 1 43 ? -8.906 3.986 -0.396 1 97.62 43 TYR B CA 1
ATOM 1221 C C . TYR B 1 43 ? -9.492 3.627 0.964 1 97.62 43 TYR B C 1
ATOM 1223 O O . TYR B 1 43 ? -9.117 4.219 1.981 1 97.62 43 TYR B O 1
ATOM 1231 N N . GLU B 1 44 ? -10.406 2.744 0.917 1 97.25 44 GLU B N 1
ATOM 1232 C CA . GLU B 1 44 ? -10.867 2.008 2.092 1 97.25 44 GLU B CA 1
ATOM 1233 C C . GLU B 1 44 ? -10.625 0.509 1.933 1 97.25 44 GLU B C 1
ATOM 1235 O O . GLU B 1 44 ? -10.859 -0.051 0.86 1 97.25 44 GLU B O 1
ATOM 1240 N N . ALA B 1 45 ? -10.18 -0.118 3 1 96.31 45 ALA B N 1
ATOM 1241 C CA . ALA B 1 45 ? -9.922 -1.556 2.955 1 96.31 45 ALA B CA 1
ATOM 1242 C C . ALA B 1 45 ? -11.203 -2.33 2.643 1 96.31 45 ALA B C 1
ATOM 1244 O O . ALA B 1 45 ? -12.273 -2.002 3.154 1 96.31 45 ALA B O 1
ATOM 1245 N N . ALA B 1 46 ? -11.031 -3.338 1.804 1 94.62 46 ALA B N 1
ATOM 1246 C CA . ALA B 1 46 ? -12.195 -4.109 1.36 1 94.62 46 ALA B CA 1
ATOM 1247 C C . ALA B 1 46 ? -12.727 -4.988 2.484 1 94.62 46 ALA B C 1
ATOM 1249 O O . ALA B 1 46 ? -13.938 -5.195 2.596 1 94.62 46 ALA B O 1
ATOM 1250 N N . ASP B 1 47 ? -11.781 -5.469 3.383 1 92.06 47 ASP B N 1
ATOM 1251 C CA . ASP B 1 47 ? -12.195 -6.477 4.355 1 92.06 47 ASP B CA 1
ATOM 1252 C C . ASP B 1 47 ? -12.195 -5.906 5.77 1 92.06 47 ASP B C 1
ATOM 1254 O O . ASP B 1 47 ? -12.516 -6.613 6.73 1 92.06 47 ASP B O 1
ATOM 1258 N N . GLN B 1 48 ? -11.805 -4.641 5.961 1 93.5 48 GLN B N 1
ATOM 1259 C CA . GLN B 1 48 ? -11.766 -4 7.27 1 93.5 48 GLN B CA 1
ATOM 1260 C C . GLN B 1 48 ? -12.469 -2.646 7.242 1 93.5 48 GLN B C 1
ATOM 1262 O O . GLN B 1 48 ? -11.875 -1.644 6.836 1 93.5 48 GLN B O 1
ATOM 1267 N N . PRO B 1 49 ? -13.641 -2.646 7.797 1 94.75 49 PRO B N 1
ATOM 1268 C CA . PRO B 1 49 ? -14.383 -1.386 7.773 1 94.75 49 PRO B CA 1
ATOM 1269 C C . PRO B 1 49 ? -13.648 -0.25 8.477 1 94.75 49 PRO B C 1
ATOM 1271 O O . PRO B 1 49 ? -13.023 -0.47 9.516 1 94.75 49 PRO B O 1
ATOM 1274 N N . ASN B 1 50 ? -13.586 0.882 7.941 1 97.38 50 ASN B N 1
ATOM 1275 C CA . ASN B 1 50 ? -13.094 2.141 8.492 1 97.38 50 ASN B CA 1
ATOM 1276 C C . ASN B 1 50 ? -11.562 2.182 8.516 1 97.38 50 ASN B C 1
ATOM 1278 O O . ASN B 1 50 ? -10.977 3.043 9.164 1 97.38 50 ASN B O 1
ATOM 1282 N N . LEU B 1 51 ? -11 1.186 7.883 1 98 51 LEU B N 1
ATOM 1283 C CA . LEU B 1 51 ? -9.562 1.258 7.629 1 98 51 LEU B CA 1
ATOM 1284 C C . LEU B 1 51 ? -9.281 1.954 6.305 1 98 51 LEU B C 1
ATOM 1286 O O . LEU B 1 51 ? -9.711 1.48 5.246 1 98 51 LEU B O 1
ATOM 1290 N N . TYR B 1 52 ? -8.555 3.061 6.363 1 97.88 52 TYR B N 1
ATOM 1291 C CA . TYR B 1 52 ? -8.297 3.873 5.184 1 97.88 52 TYR B CA 1
ATOM 1292 C C . TYR B 1 52 ? -6.812 3.861 4.824 1 97.88 52 TYR B C 1
ATOM 1294 O O . TYR B 1 52 ? -5.961 3.674 5.695 1 97.88 52 TYR B O 1
ATOM 1302 N N . VAL B 1 53 ? -6.664 4.059 3.537 1 97.25 53 VAL B N 1
ATOM 1303 C CA . VAL B 1 53 ? -5.305 4.105 3.006 1 97.25 53 VAL B CA 1
ATOM 1304 C C . VAL B 1 53 ? -5.156 5.305 2.072 1 97.25 53 VAL B C 1
ATOM 1306 O O . VAL B 1 53 ? -6.051 5.59 1.272 1 97.25 53 VAL B O 1
ATOM 1309 N N . GLU B 1 54 ? -4.078 5.953 2.219 1 96.94 54 GLU B N 1
ATOM 1310 C CA . GLU B 1 54 ? -3.658 7.008 1.303 1 96.94 54 GLU B CA 1
ATOM 1311 C C . GLU B 1 54 ? -2.404 6.602 0.532 1 96.94 54 GLU B C 1
ATOM 1313 O O . GLU B 1 54 ? -1.476 6.031 1.105 1 96.94 54 GLU B O 1
ATOM 1318 N N . MET B 1 55 ? -2.461 6.918 -0.77 1 97 55 MET B N 1
ATOM 1319 C CA . MET B 1 55 ? -1.285 6.672 -1.598 1 97 55 MET B CA 1
ATOM 1320 C C . MET B 1 55 ? -0.928 7.906 -2.418 1 97 55 MET B C 1
ATOM 1322 O O . MET B 1 55 ? -1.806 8.547 -3 1 97 55 MET B O 1
ATOM 1326 N N . PHE B 1 56 ? 0.37 8.227 -2.477 1 98.06 56 PHE B N 1
ATOM 1327 C CA . PHE B 1 56 ? 0.832 9.359 -3.279 1 98.06 56 PHE B CA 1
ATOM 1328 C C . PHE B 1 56 ? 2.33 9.258 -3.535 1 98.06 56 PHE B C 1
ATOM 1330 O O . PHE B 1 56 ? 2.996 8.352 -3.027 1 98.06 56 PHE B O 1
ATOM 1337 N N . LYS B 1 57 ? 2.771 10.156 -4.348 1 97.81 57 LYS B N 1
ATOM 1338 C CA . LYS B 1 57 ? 4.188 10.18 -4.703 1 97.81 57 LYS B CA 1
ATOM 1339 C C . LYS B 1 57 ? 4.875 11.414 -4.125 1 97.81 57 LYS B C 1
ATOM 1341 O O . LYS B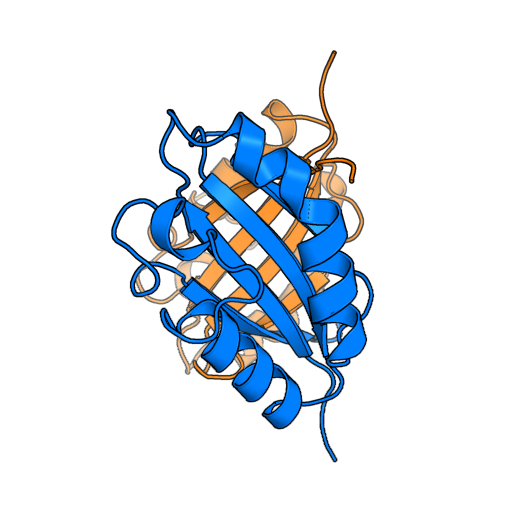 1 57 ? 4.27 12.484 -4.035 1 97.81 57 LYS B O 1
ATOM 1346 N N . VAL B 1 58 ? 6.078 11.242 -3.717 1 97.75 58 VAL B N 1
ATOM 1347 C CA . VAL B 1 58 ? 6.902 12.367 -3.295 1 97.75 58 VAL B CA 1
ATOM 1348 C C . VAL B 1 58 ? 8.234 12.336 -4.043 1 97.75 58 VAL B C 1
ATOM 1350 O O . VAL B 1 58 ? 8.641 11.297 -4.566 1 97.75 58 VAL B O 1
ATOM 1353 N N . LYS B 1 59 ? 8.859 13.477 -4.027 1 96.06 59 LYS B N 1
ATOM 1354 C CA . LYS B 1 59 ? 10.062 13.633 -4.84 1 96.06 59 LYS B CA 1
ATOM 1355 C C . LYS B 1 59 ? 11.258 12.961 -4.18 1 96.06 59 LYS B C 1
ATOM 1357 O O . LYS B 1 59 ? 12.219 12.578 -4.859 1 96.06 59 LYS B O 1
ATOM 1362 N N . ASP B 1 60 ? 11.242 12.891 -2.828 1 95.38 60 ASP B N 1
ATOM 1363 C CA . ASP B 1 60 ? 12.383 12.305 -2.123 1 95.38 60 ASP B CA 1
ATOM 1364 C C . ASP B 1 60 ? 12 11.914 -0.698 1 95.38 60 ASP B C 1
ATOM 1366 O O . ASP B 1 60 ? 10.859 12.117 -0.275 1 95.38 60 ASP B O 1
ATOM 1370 N N . TYR B 1 61 ? 13.016 11.305 -0.041 1 94.75 61 TYR B N 1
ATOM 1371 C CA . TYR B 1 61 ? 12.781 10.781 1.3 1 94.75 61 TYR B CA 1
ATOM 1372 C C . TYR B 1 61 ? 12.5 11.906 2.287 1 94.75 61 TYR B C 1
ATOM 1374 O O . TYR B 1 61 ? 11.719 11.742 3.227 1 94.75 61 TYR B O 1
ATOM 1382 N N . ALA B 1 62 ? 13.156 13.055 2.102 1 94.56 62 ALA B N 1
ATOM 1383 C CA . ALA B 1 62 ? 12.93 14.195 2.986 1 94.56 62 ALA B CA 1
ATOM 1384 C C . ALA B 1 62 ? 11.469 14.641 2.943 1 94.56 62 ALA B C 1
ATOM 1386 O O . ALA B 1 62 ? 10.867 14.922 3.984 1 94.56 62 ALA B O 1
ATOM 1387 N N . ALA B 1 63 ? 10.914 14.703 1.779 1 95.06 63 ALA B N 1
ATOM 1388 C CA . ALA B 1 63 ? 9.508 15.047 1.619 1 95.06 63 ALA B CA 1
ATOM 1389 C C . ALA B 1 63 ? 8.609 14.031 2.316 1 95.06 63 ALA B C 1
ATOM 1391 O O . ALA B 1 63 ? 7.633 14.398 2.977 1 95.06 63 ALA B O 1
ATOM 1392 N N . TYR B 1 64 ? 8.922 12.773 2.193 1 96.06 64 TYR B N 1
ATOM 1393 C CA . TYR B 1 64 ? 8.195 11.703 2.863 1 96.06 64 TYR B CA 1
ATOM 1394 C C . TYR B 1 64 ? 8.219 11.891 4.375 1 96.06 64 TYR B C 1
ATOM 1396 O O . TYR B 1 64 ? 7.176 11.828 5.031 1 96.06 64 TYR B O 1
ATOM 1404 N N . GLU B 1 65 ? 9.406 12.172 4.875 1 94.25 65 GLU B N 1
ATOM 1405 C CA . GLU B 1 65 ? 9.555 12.32 6.32 1 94.25 65 GLU B CA 1
ATOM 1406 C C . GLU B 1 65 ? 8.742 13.5 6.848 1 94.25 65 GLU B C 1
ATOM 1408 O O . GLU B 1 65 ? 8.18 13.43 7.941 1 94.25 65 GLU B O 1
ATOM 1413 N N . LYS B 1 66 ? 8.695 14.516 6.125 1 92.56 66 LYS B N 1
ATOM 1414 C CA . LYS B 1 66 ? 7.922 15.695 6.516 1 92.56 66 LYS B CA 1
ATOM 1415 C C . LYS B 1 66 ? 6.434 15.367 6.609 1 92.56 66 LYS B C 1
ATOM 1417 O O . LYS B 1 66 ? 5.777 15.703 7.598 1 92.56 66 LYS B O 1
ATOM 1422 N N . ILE B 1 67 ? 5.969 14.711 5.625 1 93.44 67 ILE B N 1
ATOM 1423 C CA . ILE B 1 67 ? 4.551 14.375 5.59 1 93.44 67 ILE B CA 1
ATOM 1424 C C . ILE B 1 67 ? 4.234 13.359 6.684 1 93.44 67 ILE B C 1
ATOM 1426 O O . ILE B 1 67 ? 3.217 13.469 7.371 1 93.44 67 ILE B O 1
ATOM 1430 N N . LYS B 1 68 ? 5.09 12.367 6.832 1 93.06 68 LYS B N 1
ATOM 1431 C CA . LYS B 1 68 ? 4.938 11.375 7.883 1 93.06 68 LYS B CA 1
ATOM 1432 C C . LYS B 1 68 ? 4.844 12.031 9.258 1 93.06 68 LYS B C 1
ATOM 1434 O O . LYS B 1 68 ? 3.963 11.703 10.055 1 93.06 68 LYS B O 1
ATOM 1439 N N . SER B 1 69 ? 5.75 12.938 9.477 1 91.12 69 SER B N 1
ATOM 1440 C CA . SER B 1 69 ? 5.781 13.625 10.758 1 91.12 69 SER B CA 1
ATOM 1441 C C . SER B 1 69 ? 4.484 14.391 11.016 1 91.12 69 SER B C 1
ATOM 1443 O O . SER B 1 69 ? 3.951 14.367 12.125 1 91.12 69 SER B O 1
ATOM 1445 N N . LEU B 1 70 ? 3.939 14.93 10.039 1 87.06 70 LEU B N 1
ATOM 1446 C CA . LEU B 1 70 ? 2.705 15.695 10.156 1 87.06 70 LEU B CA 1
ATOM 1447 C C . LEU B 1 70 ? 1.517 14.781 10.422 1 87.06 70 LEU B C 1
ATOM 1449 O O . LEU B 1 70 ? 0.629 15.117 11.211 1 87.06 70 LEU B O 1
ATOM 1453 N N . ARG B 1 71 ? 1.523 13.625 9.812 1 89.56 71 ARG B N 1
ATOM 1454 C CA . ARG B 1 71 ? 0.417 12.688 9.977 1 89.56 71 ARG B CA 1
ATOM 1455 C C . ARG B 1 71 ? 0.445 12.039 11.352 1 89.56 71 ARG B C 1
ATOM 1457 O O . ARG B 1 71 ? -0.604 11.711 11.914 1 89.56 71 ARG B O 1
ATOM 1464 N N . GLN B 1 72 ? 1.589 11.922 11.906 1 89 72 GLN B N 1
ATOM 1465 C CA . GLN B 1 72 ? 1.729 11.211 13.172 1 89 72 GLN B CA 1
ATOM 1466 C C . GLN B 1 72 ? 1.755 12.188 14.352 1 89 72 GLN B C 1
ATOM 1468 O O . GLN B 1 72 ? 1.693 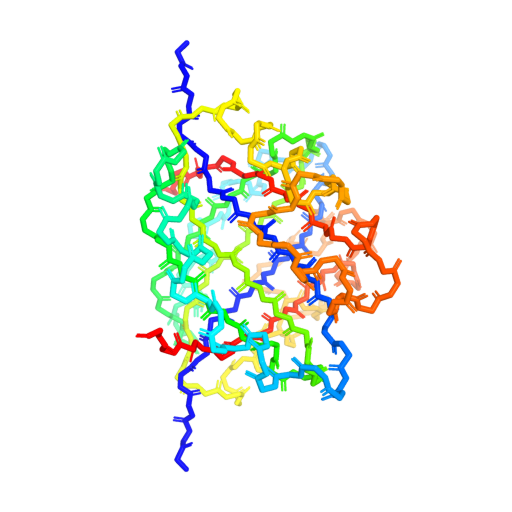11.766 15.508 1 89 72 GLN B O 1
ATOM 1473 N N . ASP B 1 73 ? 1.854 13.484 13.977 1 80.44 73 ASP B N 1
ATOM 1474 C CA . ASP B 1 73 ? 1.891 14.5 15.031 1 80.44 73 ASP B CA 1
ATOM 1475 C C . ASP B 1 73 ? 0.48 14.93 15.43 1 80.44 73 ASP B C 1
ATOM 1477 O O . ASP B 1 73 ? -0.286 15.406 14.594 1 80.44 73 ASP B O 1
ATOM 1481 N N . GLU B 1 74 ? 0.142 14.859 16.625 1 71.75 74 GLU B N 1
ATOM 1482 C CA . GLU B 1 74 ? -1.181 15.195 17.141 1 71.75 74 GLU B CA 1
ATOM 1483 C C . GLU B 1 74 ? -1.412 16.703 17.125 1 71.75 74 GLU B C 1
ATOM 1485 O O . GLU B 1 74 ? -2.547 17.156 16.969 1 71.75 74 GLU B O 1
ATOM 1490 N N . SER B 1 75 ? -0.355 17.359 17.312 1 66.31 75 SER B N 1
ATOM 1491 C CA . SER B 1 75 ? -0.464 18.797 17.484 1 66.31 75 SER B CA 1
ATOM 1492 C C . SER B 1 75 ? -0.53 19.516 16.141 1 66.31 75 SER B C 1
ATOM 1494 O O . SER B 1 75 ? -1.111 20.594 16.031 1 66.31 75 SER B O 1
ATOM 1496 N N . GLU B 1 76 ? 0.061 18.969 15.195 1 61.34 76 GLU B N 1
ATOM 1497 C CA . GLU B 1 76 ? 0.125 19.594 13.867 1 61.34 76 GLU B CA 1
ATOM 1498 C C . GLU B 1 76 ? -0.646 18.766 12.844 1 61.34 76 GLU B C 1
ATOM 1500 O O . GLU B 1 76 ? -0.26 18.703 11.672 1 61.34 76 GLU B O 1
ATOM 1505 N N . SER B 1 77 ? -1.698 18.25 13.234 1 61.47 77 SER B N 1
ATOM 1506 C CA . SER B 1 77 ? -2.395 17.359 12.305 1 61.47 77 SER B CA 1
ATOM 1507 C C . SER B 1 77 ? -2.82 18.109 11.047 1 61.47 77 SER B C 1
ATOM 1509 O O . SER B 1 77 ? -2.928 19.328 11.055 1 61.47 77 SER B O 1
ATOM 1511 N N . LEU B 1 78 ? -2.738 17.453 9.891 1 63.5 78 LEU B N 1
ATOM 1512 C CA . LEU B 1 78 ? -3.121 18.047 8.609 1 63.5 78 LEU B CA 1
ATOM 1513 C C . LEU B 1 78 ? -4.43 18.828 8.742 1 63.5 78 LEU B C 1
ATOM 1515 O O . LEU B 1 78 ? -4.609 19.859 8.102 1 63.5 78 LEU B O 1
ATOM 1519 N N . THR B 1 79 ? -5.227 18.156 9.688 1 66.69 79 THR B N 1
ATOM 1520 C CA . THR B 1 79 ? -6.441 18.859 10.07 1 66.69 79 THR B CA 1
ATOM 1521 C C . THR B 1 79 ? -6.66 18.781 11.578 1 66.69 79 THR B C 1
ATOM 1523 O O . THR B 1 79 ? -6.148 17.875 12.242 1 66.69 79 THR B O 1
ATOM 1526 N N . LYS B 1 80 ? -7.125 19.766 12.148 1 69.75 80 LYS B N 1
ATOM 1527 C CA . LYS B 1 80 ? -7.312 19.906 13.594 1 69.75 80 LYS B CA 1
ATOM 1528 C C . LYS B 1 80 ? -7.973 18.672 14.188 1 69.75 80 LYS B C 1
ATOM 1530 O O . LYS B 1 80 ? -7.621 18.234 15.289 1 69.75 80 LYS B O 1
ATOM 1535 N N . ASP B 1 81 ? -8.758 17.953 13.461 1 83.44 81 ASP B N 1
ATOM 1536 C CA . ASP B 1 81 ? -9.594 16.938 14.078 1 83.44 81 ASP B CA 1
ATOM 1537 C C . ASP B 1 81 ? -9.172 15.539 13.641 1 83.44 81 ASP B C 1
ATOM 1539 O O . ASP B 1 81 ? -9.719 14.539 14.117 1 83.44 81 ASP B O 1
ATOM 1543 N N . PHE B 1 82 ? -8.109 15.484 12.914 1 88.06 82 PHE B N 1
ATOM 1544 C CA . PHE B 1 82 ? -7.746 14.188 12.359 1 88.06 82 PHE B CA 1
ATOM 1545 C C . PHE B 1 82 ? -7.324 13.227 13.461 1 88.06 82 PHE B C 1
ATOM 1547 O O . PHE B 1 82 ? -7.773 12.078 13.484 1 88.06 82 PHE B O 1
ATOM 1554 N N . ALA B 1 83 ? -6.535 13.695 14.336 1 87.81 83 ALA B N 1
ATOM 1555 C CA . ALA B 1 83 ? -6.035 12.844 15.406 1 87.81 83 ALA B CA 1
ATOM 1556 C C . ALA B 1 83 ? -7.18 12.281 16.234 1 87.81 83 ALA B C 1
ATOM 1558 O O . ALA B 1 83 ? -7.125 11.133 16.688 1 87.81 83 ALA B O 1
ATOM 1559 N N . ALA B 1 84 ? -8.156 13.062 16.375 1 89.81 84 ALA B N 1
ATOM 1560 C CA . ALA B 1 84 ? -9.312 12.648 17.156 1 89.81 84 ALA B CA 1
ATOM 1561 C C . ALA B 1 84 ? -10.125 11.594 16.422 1 89.81 84 ALA B C 1
ATOM 1563 O O . ALA B 1 84 ? -10.82 10.789 17.047 1 89.81 84 ALA B O 1
ATOM 1564 N N . TYR B 1 85 ? -10.039 11.578 15.102 1 93.94 85 TYR B N 1
ATOM 1565 C CA . TYR B 1 85 ? -10.82 10.656 14.281 1 93.94 85 TYR B CA 1
ATOM 1566 C C . TYR B 1 85 ? -10.18 9.273 14.258 1 93.94 85 TYR B C 1
ATOM 1568 O O . TYR B 1 85 ? -10.867 8.266 14.094 1 93.94 85 TYR B O 1
ATOM 1576 N N . VAL B 1 86 ? -8.859 9.25 14.477 1 94.69 86 VAL B N 1
ATOM 1577 C CA . VAL B 1 86 ? -8.102 8.016 14.297 1 94.69 86 VAL B CA 1
ATOM 1578 C C . VAL B 1 86 ? -8.25 7.133 15.531 1 94.69 86 VAL B C 1
ATOM 1580 O O . VAL B 1 86 ? -8 7.57 16.656 1 94.69 86 VAL B O 1
ATOM 1583 N N . ALA B 1 87 ? -8.688 5.895 15.281 1 95.81 87 ALA B N 1
ATOM 1584 C CA . ALA B 1 87 ? -8.75 4.914 16.359 1 95.81 87 ALA B CA 1
ATOM 1585 C C . ALA B 1 87 ? -7.352 4.586 16.875 1 95.81 87 ALA B C 1
ATOM 1587 O O . ALA B 1 87 ? -6.496 4.109 16.125 1 95.81 87 ALA B O 1
ATOM 1588 N N . GLY B 1 88 ? -7.109 4.871 18.188 1 92.69 88 GLY B N 1
ATOM 1589 C CA . GLY B 1 88 ? -5.801 4.621 18.781 1 92.69 88 GLY B CA 1
ATOM 1590 C C . GLY B 1 88 ? -4.887 5.828 18.734 1 92.69 88 GLY B C 1
ATOM 1591 O O . GLY B 1 88 ? -3.777 5.797 19.266 1 92.69 88 GLY B O 1
ATOM 1592 N N . GLY B 1 89 ? -5.359 6.895 18.062 1 89.62 89 GLY B N 1
ATOM 1593 C CA . GLY B 1 89 ? -4.578 8.117 18 1 89.62 89 GLY B CA 1
ATOM 1594 C C . GLY B 1 89 ? -3.578 8.141 16.859 1 89.62 89 GLY B C 1
ATOM 1595 O O . GLY B 1 89 ? -3.482 7.18 16.094 1 89.62 89 GLY B O 1
ATOM 1596 N N . SER B 1 90 ? -2.842 9.227 16.719 1 87.88 90 SER B N 1
ATOM 1597 C CA . SER B 1 90 ? -1.938 9.461 15.602 1 87.88 90 SER B CA 1
ATOM 1598 C C . SER B 1 90 ? -0.791 8.461 15.594 1 87.88 90 SER B C 1
ATOM 1600 O O . SER B 1 90 ? -0.187 8.203 14.547 1 87.88 90 SER B O 1
ATOM 1602 N N . SER B 1 91 ? -0.52 7.918 16.75 1 88.06 91 SER B N 1
ATOM 1603 C CA . SER B 1 91 ? 0.543 6.922 16.828 1 88.06 91 SER B CA 1
ATOM 1604 C C . SER B 1 91 ? 0.158 5.641 16.094 1 88.06 91 SER B C 1
ATOM 1606 O O . SER B 1 91 ? 1.009 4.789 15.844 1 88.06 91 SER B O 1
ATOM 1608 N N . LYS B 1 92 ? -1.076 5.586 15.734 1 93.19 92 LYS B N 1
ATOM 1609 C CA . LYS B 1 92 ? -1.553 4.395 15.039 1 93.19 92 LYS B CA 1
ATOM 1610 C C . LYS B 1 92 ? -1.657 4.641 13.539 1 93.19 92 LYS B C 1
ATOM 1612 O O . LYS B 1 92 ? -2.217 3.822 12.805 1 93.19 92 LYS B O 1
ATOM 1617 N N . VAL B 1 93 ? -1.135 5.789 13.148 1 94.38 93 VAL B N 1
ATOM 1618 C CA . VAL B 1 93 ? -0.992 6.051 11.719 1 94.38 93 VAL B CA 1
ATOM 1619 C C . VAL B 1 93 ? 0.298 5.418 11.203 1 94.38 93 VAL B C 1
ATOM 1621 O O . VAL B 1 93 ? 1.395 5.809 11.609 1 94.38 93 VAL B O 1
ATOM 1624 N N . HIS B 1 94 ? 0.154 4.465 10.336 1 95 94 HIS B N 1
ATOM 1625 C CA . HIS B 1 94 ? 1.312 3.762 9.789 1 95 94 HIS B CA 1
ATOM 1626 C C . HIS B 1 94 ? 1.703 4.316 8.43 1 95 94 HIS B C 1
ATOM 1628 O O . HIS B 1 94 ? 0.85 4.48 7.551 1 95 94 HIS B O 1
ATOM 1634 N N . CYS B 1 95 ? 2.939 4.613 8.305 1 96.25 95 CYS B N 1
ATOM 1635 C CA . CYS B 1 95 ? 3.451 5.203 7.07 1 96.25 95 CYS B CA 1
ATOM 1636 C C . CYS B 1 95 ? 4.621 4.395 6.523 1 96.25 95 CYS B C 1
ATOM 1638 O O . CYS B 1 95 ? 5.531 4.031 7.266 1 96.25 95 CYS B O 1
ATOM 1640 N N . TRP B 1 96 ? 4.562 4.223 5.203 1 95.38 96 TRP B N 1
ATOM 1641 C CA . TRP B 1 96 ? 5.641 3.52 4.512 1 95.38 96 TRP B CA 1
ATOM 1642 C C . TRP B 1 96 ? 5.996 4.223 3.207 1 95.38 96 TRP B C 1
ATOM 1644 O O . TRP B 1 96 ? 5.141 4.836 2.57 1 95.38 96 TRP B O 1
ATOM 1654 N N . ALA B 1 97 ? 7.164 4.133 2.895 1 97.31 97 ALA B N 1
ATOM 1655 C CA . ALA B 1 97 ? 7.652 4.637 1.613 1 97.31 97 ALA B CA 1
ATOM 1656 C C . ALA B 1 97 ? 8.344 3.533 0.816 1 97.31 97 ALA B C 1
ATOM 1658 O O . ALA B 1 97 ? 9.047 2.693 1.386 1 97.31 97 ALA B O 1
ATOM 1659 N N . PHE B 1 98 ? 8.133 3.627 -0.466 1 97 98 PHE B N 1
ATOM 1660 C CA . PHE B 1 98 ? 8.641 2.568 -1.333 1 97 98 PHE B CA 1
ATOM 1661 C C . PHE B 1 98 ? 9.336 3.156 -2.557 1 97 98 PHE B C 1
ATOM 1663 O O . PHE B 1 98 ? 8.914 4.191 -3.076 1 97 98 PHE B O 1
ATOM 1670 N N . LYS B 1 99 ? 10.398 2.418 -2.967 1 96.44 99 LYS B N 1
ATOM 1671 C CA . LYS B 1 99 ? 11.07 2.736 -4.223 1 96.44 99 LYS B CA 1
ATOM 1672 C C . LYS B 1 99 ? 10.531 1.887 -5.367 1 96.44 99 LYS B C 1
ATOM 1674 O O . LYS B 1 99 ? 10.453 0.662 -5.254 1 96.44 99 LYS B O 1
ATOM 1679 N N . ARG B 1 100 ? 10.141 2.584 -6.402 1 95 100 ARG B N 1
ATOM 1680 C CA . ARG B 1 100 ? 9.648 1.851 -7.562 1 95 100 ARG B CA 1
ATOM 1681 C C . ARG B 1 100 ? 10.773 1.084 -8.25 1 95 100 ARG B C 1
ATOM 1683 O O . ARG B 1 100 ? 11.859 1.623 -8.453 1 95 100 ARG B O 1
ATOM 1690 N N . LYS B 1 101 ? 10.422 -0.154 -8.531 1 94.81 101 LYS B N 1
ATOM 1691 C CA . LYS B 1 101 ? 11.383 -0.984 -9.25 1 94.81 101 LYS B CA 1
ATOM 1692 C C . LYS B 1 101 ? 10.961 -1.174 -10.703 1 94.81 101 LYS B C 1
ATOM 1694 O O . LYS B 1 101 ? 9.773 -1.115 -11.023 1 94.81 101 LYS B O 1
ATOM 1699 N N . MET B 1 102 ? 11.938 -1.269 -11.516 1 91.19 102 MET B N 1
ATOM 1700 C CA . MET B 1 102 ? 11.68 -1.552 -12.93 1 91.19 102 MET B CA 1
ATOM 1701 C C . MET B 1 102 ? 11.742 -3.051 -13.203 1 91.19 102 MET B C 1
ATOM 1703 O O . MET B 1 102 ? 12.594 -3.75 -12.648 1 91.19 102 MET B O 1
ATOM 1707 N N . ILE B 1 103 ? 10.797 -3.479 -14.062 1 91.44 103 ILE B N 1
ATOM 1708 C CA . ILE B 1 103 ? 10.781 -4.895 -14.414 1 91.44 103 ILE B CA 1
ATOM 1709 C C . ILE B 1 103 ? 11.453 -5.098 -15.773 1 91.44 103 ILE B C 1
ATOM 1711 O O . ILE B 1 103 ? 11.188 -4.355 -16.719 1 91.44 103 ILE B O 1
#

Nearest PDB structures (foldseek):
  4zos-assembly1_C  TM=7.273E-01  e=1.244E-04  Yersinia enterocolitica subsp. enterocolitica 8081
  4zos-assembly2_B  TM=7.161E-01  e=1.417E-04  Yersinia enterocolitica subsp. enterocolitica 8081
  1x7v-assembly3_C  TM=6.469E-01  e=1.214E-03  Pseudomonas aeruginosa
  1iuj-assembly1_B  TM=6.706E-01  e=2.044E-03  Thermus thermophilus
  3e8o-assembly1_B  TM=6.841E-01  e=5.085E-03  Deinococcus radiodurans

Secondary structure (DSSP, 8-state):
----EEEEEEEEB-GGGHHHHHHTHHHHHHHHHHTT-EEEEEEEESSSTTEEEEEEEESSHHHHHHHHHHHH-STT-SSTTHHHHBTT-GGG-EEEEEEEE--/----EEEEEEEEB-GGGHHHHHHTHHHHHHHHHHTT-EEEEEEEESSSTTEEEEEEEESSHHHHHHHHHHHH-STT-SSTTHHHHBTT-GGG-EEEEEEEE--

Radius of gyration: 17.46 Å; Cα contacts (8 Å, |Δi|>4): 404; chains: 2; bounding box: 42×47×36 Å